Protein AF-A0A6C0J9C4-F1 (afdb_monomer)

Solvent-accessible surface area (backbone atoms only — not comparable to full-atom values): 15779 Å² total; per-residue (Å²): 118,71,66,63,54,54,52,50,52,53,52,52,54,52,51,52,50,53,51,51,54,54,50,52,60,59,70,66,57,63,78,73,76,72,77,73,77,75,74,63,63,42,79,77,46,67,42,63,50,55,39,45,45,65,36,72,30,40,37,30,39,36,46,45,68,44,54,68,48,45,26,45,80,78,37,70,39,48,72,47,98,74,58,37,46,44,36,39,40,33,32,47,53,48,53,66,74,68,74,45,54,72,65,60,33,51,53,37,28,76,75,68,77,39,46,47,75,36,55,38,42,48,37,40,58,91,18,58,98,44,88,91,53,40,62,74,57,86,81,45,64,38,27,36,38,67,76,68,63,68,68,78,82,65,73,79,78,73,77,78,75,86,72,81,88,71,86,81,69,88,77,74,78,76,83,78,73,82,68,84,69,76,85,77,59,57,85,93,37,73,64,22,38,64,74,50,52,46,55,56,48,51,55,52,48,53,53,51,53,50,56,51,49,52,51,51,53,52,46,54,73,77,44,86,81,71,81,58,61,70,61,47,51,51,50,54,52,49,53,51,50,52,49,50,53,50,53,50,52,52,50,51,34,52,51,52,48,53,51,24,74,77,68,75,50,86,131

pLDDT: mean 72.28, std 15.43, range [37.94, 91.75]

Organism: NCBI:txid1070528

Sequence (267 aa):
MTFLYKLLIVIIVVSLLVLGISYDIHKSRVPIESFQDFQTTTITNFTPKEGDGSTIVTIEGRGLEYIEEVLFKGSECVILDNATSSKIQIIPPALTELGFTIEQIRKKIDETGSGIPVDVKLQKKNGGKTPLTSVLLPNIVFTYIDKGANWKDNCPKVEEEIEPEIPKAPAEEPDIDVSEGEAKFKEGTDLYFLHVTLPDMEKKLETLINQMTDKLEEQKKNNPELENADKLKLIQSMDSLLKYKQDMNILRYNIHKNLSDDYGYDI

Foldseek 3Di:
DVVVVVVVVVVVVVVVVVVVVVVVVVVPCPPPPPPDPPFPWAWPDWPDLEEFQLDKIKTFTAQQVFWDFKAWCRHTWDWDPPDDRGMTIIGDHHCVSNVHDQVQQVVCCVVPVFGAKTWMWTFGHVQDPDPVRTPTDDDRIHGYHDLCVVPVDDDPPPPPDDDDDDDDDDDPDPPPPPPPPDPDDDPPDLVCCLPPVLVVVVVVLVVVLVVLVVVLVVCCVPDVDDDDDVNVVSVVVNVVSVVVVVVSSVVNSVSVVVVCVVPVGDD

Secondary structure (DSSP, 8-state):
-HHHHHHHHHHHHHHHHHHHHHHHHHHT-------------EEEEEE-SEE-TT--EEEEEESGGGEEEEEETTEEPEEPTT--SSEEEEEPPPGGGGT--HHHHHHHHHHHSS-EEEEEEEEETT--SSTTT------EEEEE--GGGGGSS-S----------PPPPP-PPP----------PPTTSHHHIIIIIHHHHHHHHHHHHHHHHHHHHHHHHH-TT--SHHHHHHHHHHHHHHHHHHHHHHHHHHHHHHHHHHHT---

InterPro domains:
  IPR002909 IPT domain [PF01833] (42-104)
  IPR013783 Immunoglobulin-like fold [G3DSA:2.60.40.10] (28-127)
  IPR014756 Immunoglobulin E-set [SSF81296] (39-97)

Nearest PDB structures (foldseek):
  3nbn-assembly1_A  TM=8.021E-01  e=1.174E-02  Homo sapiens
  3brg-assembly1_C  TM=7.788E-01  e=9.230E-03  Mus musculus
  6d2y-assembly1_A  TM=7.076E-01  e=9.802E-03  Segatella baroniae B14
  6e9b-assembly2_B  TM=7.145E-01  e=5.373E-03  Bacteroides ovatus ATCC 8483
  5e7g-assembly1_A  TM=6.968E-01  e=1.684E-02  Bacteroides ovatus ATCC 8483

Mean predicted aligned error: 19.76 Å

Radius of gyration: 33.3 Å; Cα contacts (8 Å, |Δi|>4): 278; chains: 1; bounding box: 100×53×112 Å

Structure (mmCIF, N/CA/C/O backbone):
data_AF-A0A6C0J9C4-F1
#
_entry.id   AF-A0A6C0J9C4-F1
#
loop_
_atom_site.group_PDB
_atom_site.id
_atom_site.type_symbol
_atom_site.label_atom_id
_atom_site.label_alt_id
_atom_site.label_comp_id
_atom_site.label_asym_id
_atom_site.label_entity_id
_atom_site.label_seq_id
_atom_site.pdbx_PDB_ins_code
_atom_site.Cartn_x
_atom_site.Cartn_y
_atom_site.Cartn_z
_atom_site.occupancy
_atom_site.B_iso_or_equiv
_atom_site.auth_seq_id
_atom_site.auth_comp_id
_atom_site.auth_asym_id
_atom_site.auth_atom_id
_atom_site.pdbx_PDB_model_num
ATOM 1 N N . MET A 1 1 ? -62.029 -29.450 61.656 1.00 61.03 1 MET A N 1
ATOM 2 C CA . MET A 1 1 ? -62.490 -28.795 60.406 1.00 61.03 1 MET A CA 1
ATOM 3 C C . MET A 1 1 ? -61.779 -27.467 60.128 1.00 61.03 1 MET A C 1
ATOM 5 O O . MET A 1 1 ? -61.408 -27.229 58.991 1.00 61.03 1 MET A O 1
ATOM 9 N N . THR A 1 2 ? -61.514 -26.621 61.129 1.00 74.88 2 THR A N 1
ATOM 10 C CA . THR A 1 2 ? -60.881 -25.295 60.938 1.00 74.88 2 THR A CA 1
ATOM 11 C C . THR A 1 2 ? -59.385 -25.331 60.588 1.00 74.88 2 THR A C 1
ATOM 13 O O . THR A 1 2 ? -58.908 -24.457 59.870 1.00 74.88 2 THR A O 1
ATOM 16 N N . PHE A 1 3 ? -58.640 -26.339 61.054 1.00 77.88 3 PHE A N 1
ATOM 17 C CA . PHE A 1 3 ? -57.199 -26.474 60.786 1.00 77.88 3 PHE A CA 1
ATOM 18 C C . PHE A 1 3 ? -56.891 -26.852 59.326 1.00 77.88 3 PHE A C 1
ATOM 20 O O . PHE A 1 3 ? -56.038 -26.238 58.693 1.00 77.88 3 PHE A O 1
ATOM 27 N N . LEU A 1 4 ? -57.653 -27.798 58.765 1.00 78.50 4 LEU A N 1
ATOM 28 C CA . LEU A 1 4 ? -57.533 -28.234 57.366 1.00 78.50 4 LEU A CA 1
ATOM 29 C C . LEU A 1 4 ? -57.806 -27.093 56.376 1.00 78.50 4 LEU A C 1
ATOM 31 O O . LEU A 1 4 ? -57.085 -26.947 55.396 1.00 78.50 4 LEU A O 1
ATOM 35 N N . TYR A 1 5 ? -58.796 -26.244 56.665 1.00 84.00 5 TYR A N 1
ATOM 36 C CA . TYR A 1 5 ? -59.124 -25.092 55.823 1.00 84.00 5 TYR A CA 1
ATOM 37 C C . TYR A 1 5 ? -58.005 -24.037 55.811 1.00 84.00 5 TYR A C 1
ATOM 39 O O . TYR A 1 5 ? -57.648 -23.517 54.757 1.00 84.00 5 TYR A O 1
ATOM 47 N N . LYS A 1 6 ? -57.387 -23.768 56.970 1.00 82.25 6 LYS A N 1
ATOM 48 C CA . LYS A 1 6 ? -56.240 -22.851 57.065 1.00 82.25 6 LYS A CA 1
ATOM 49 C C . LYS A 1 6 ? -55.014 -23.384 56.321 1.00 82.25 6 LYS A C 1
ATOM 51 O O . LYS A 1 6 ? -54.355 -22.616 55.630 1.00 82.25 6 LYS A O 1
ATOM 56 N N . LEU A 1 7 ? -54.741 -24.687 56.418 1.00 84.94 7 LEU A N 1
ATOM 57 C CA . LEU A 1 7 ? -53.636 -25.325 55.697 1.00 84.94 7 LEU A CA 1
ATOM 58 C C . LEU A 1 7 ? -53.838 -25.247 54.173 1.00 84.94 7 LEU A C 1
ATOM 60 O O . LEU A 1 7 ? -52.905 -24.929 53.441 1.00 84.94 7 LEU A O 1
ATOM 64 N N . LEU A 1 8 ? -55.071 -25.459 53.706 1.00 85.56 8 LEU A N 1
ATOM 65 C CA . LEU A 1 8 ? -55.418 -25.399 52.287 1.00 85.56 8 LEU A CA 1
ATOM 66 C C . LEU A 1 8 ? -55.268 -23.981 51.709 1.00 85.56 8 LEU A C 1
ATOM 68 O O . LEU A 1 8 ? -54.733 -23.825 50.615 1.00 85.56 8 LEU A O 1
ATOM 72 N N . ILE A 1 9 ? -55.644 -22.944 52.466 1.00 85.88 9 ILE A N 1
ATOM 73 C CA . ILE A 1 9 ? -55.424 -21.543 52.068 1.00 85.88 9 ILE A CA 1
ATOM 74 C C . ILE A 1 9 ? -53.930 -21.236 51.933 1.00 85.88 9 ILE A C 1
ATOM 76 O O . ILE A 1 9 ? -53.521 -20.632 50.945 1.00 85.88 9 ILE A O 1
ATOM 80 N N . VAL A 1 10 ? -53.104 -21.673 52.889 1.00 88.19 10 VAL A N 1
ATOM 81 C CA . VAL A 1 10 ? -51.652 -21.431 52.839 1.00 88.19 10 VAL A CA 1
ATOM 82 C C . VAL A 1 10 ? -51.029 -22.096 51.610 1.00 88.19 10 VAL A C 1
ATOM 84 O O . VAL A 1 10 ? -50.240 -21.463 50.916 1.00 88.19 10 VAL A O 1
ATOM 87 N N . ILE A 1 11 ? -51.429 -23.329 51.286 1.00 86.94 11 ILE A N 1
ATOM 88 C CA . ILE A 1 11 ? -50.929 -24.045 50.103 1.00 86.94 11 ILE A CA 1
ATOM 89 C C . ILE A 1 11 ? -51.311 -23.314 48.808 1.00 86.94 11 ILE A C 1
ATOM 91 O O . ILE A 1 11 ? -50.465 -23.159 47.928 1.00 86.94 11 ILE A O 1
ATOM 95 N N . ILE A 1 12 ? -52.547 -22.816 48.699 1.00 87.94 12 ILE A N 1
ATOM 96 C CA . ILE A 1 12 ? -53.005 -22.067 47.517 1.00 87.94 12 ILE A CA 1
ATOM 97 C C . ILE A 1 12 ? -52.217 -20.764 47.356 1.00 87.94 12 ILE A C 1
ATOM 99 O O . ILE A 1 12 ? -51.755 -20.461 46.257 1.00 87.94 12 ILE A O 1
ATOM 103 N N . VAL A 1 13 ? -52.021 -20.013 48.443 1.00 88.00 13 VAL A N 1
ATOM 104 C CA . VAL A 1 13 ? -51.275 -18.747 48.407 1.00 88.00 13 VAL A CA 1
ATOM 105 C C . VAL A 1 13 ? -49.822 -18.984 48.003 1.00 88.00 13 VAL A C 1
ATOM 107 O O . VAL A 1 13 ? -49.315 -18.281 47.134 1.00 88.00 13 VAL A O 1
ATOM 110 N N . VAL A 1 14 ? -49.166 -20.004 48.564 1.00 88.25 14 VAL A N 1
ATOM 111 C CA . VAL A 1 14 ? -47.786 -20.362 48.201 1.00 88.25 14 VAL A CA 1
ATOM 112 C C . VAL A 1 14 ? -47.698 -20.807 46.741 1.00 88.25 14 VAL A C 1
ATOM 114 O O . VAL A 1 14 ? -46.790 -20.387 46.030 1.00 88.25 14 VAL A O 1
ATOM 117 N N . SER A 1 15 ? -48.655 -21.604 46.261 1.00 85.25 15 SER A N 1
ATOM 118 C CA . SER A 1 15 ? -48.667 -22.083 44.876 1.00 85.25 15 SER A CA 1
ATOM 119 C C . SER A 1 15 ? -48.852 -20.940 43.871 1.00 85.25 15 SER A C 1
ATOM 121 O O . SER A 1 15 ? -48.137 -20.885 42.872 1.00 85.25 15 SER A O 1
ATOM 123 N N . LEU A 1 16 ? -49.722 -19.969 44.174 1.00 85.25 16 LEU A N 1
ATOM 124 C CA . LEU A 1 16 ? -49.883 -18.755 43.366 1.00 85.25 16 LEU A CA 1
ATOM 125 C C . LEU A 1 16 ? -48.622 -17.883 43.363 1.00 85.25 16 LEU A C 1
ATOM 127 O O . LEU A 1 16 ? -48.276 -17.318 42.328 1.00 85.25 16 LEU A O 1
ATOM 131 N N . LEU A 1 17 ? -47.909 -17.806 44.488 1.00 84.25 17 LEU A N 1
ATOM 132 C CA . LEU A 1 17 ? -46.659 -17.051 44.603 1.00 84.25 17 LEU A CA 1
ATOM 133 C C . LEU A 1 17 ? -45.545 -17.692 43.759 1.00 84.25 17 LEU A C 1
ATOM 135 O O . LEU A 1 17 ? -44.862 -17.001 43.005 1.00 84.25 17 LEU A O 1
ATOM 139 N N . VAL A 1 18 ? -45.420 -19.023 43.805 1.00 83.31 18 VAL A N 1
ATOM 140 C CA . VAL A 1 18 ? -44.469 -19.784 42.975 1.00 83.31 18 VAL A CA 1
ATOM 141 C C . VAL A 1 18 ? -44.804 -19.658 41.487 1.00 83.31 18 VAL A C 1
ATOM 143 O O . VAL A 1 18 ? -43.902 -19.450 40.673 1.00 83.31 18 VAL A O 1
ATOM 146 N N . LEU A 1 19 ? -46.086 -19.734 41.119 1.00 79.31 19 LEU A N 1
ATOM 147 C CA . LEU A 1 19 ? -46.531 -19.547 39.735 1.00 79.31 19 LEU A CA 1
ATOM 148 C C . LEU A 1 19 ? -46.273 -18.117 39.241 1.00 79.31 19 LEU A C 1
ATOM 150 O O . LEU A 1 19 ? -45.823 -17.945 38.111 1.00 79.31 19 LEU A O 1
ATOM 154 N N . GLY A 1 20 ? -46.485 -17.107 40.090 1.00 74.25 20 GLY A N 1
ATOM 155 C CA . GLY A 1 20 ? -46.199 -15.706 39.778 1.00 74.25 20 GLY A CA 1
ATOM 156 C C . GLY A 1 20 ? -44.714 -15.448 39.509 1.00 74.25 20 GLY A C 1
ATOM 157 O O . GLY A 1 20 ? -44.375 -14.869 38.480 1.00 74.25 20 GLY A O 1
ATOM 158 N N . ILE A 1 21 ? -43.825 -15.956 40.371 1.00 73.88 21 ILE A N 1
ATOM 159 C CA . ILE A 1 21 ? -42.366 -15.857 40.177 1.00 73.88 21 ILE A CA 1
ATOM 160 C C . ILE A 1 21 ? -41.935 -16.607 38.906 1.00 73.88 21 ILE A C 1
ATOM 162 O O . ILE A 1 21 ? -41.119 -16.112 38.131 1.00 73.88 21 ILE A O 1
ATOM 166 N N . SER A 1 22 ? -42.512 -17.786 38.652 1.00 69.50 22 SER A N 1
ATOM 167 C CA . SER A 1 22 ? -42.192 -18.590 37.463 1.00 69.50 22 SER A CA 1
ATOM 168 C C . SER A 1 22 ? -42.616 -17.901 36.162 1.00 69.50 22 SER A C 1
ATOM 170 O O . SER A 1 22 ? -41.894 -17.965 35.165 1.00 69.50 22 SER A O 1
ATOM 172 N N . TYR A 1 23 ? -43.762 -17.214 36.169 1.00 73.81 23 TYR A N 1
ATOM 173 C CA . TYR A 1 23 ? -44.253 -16.445 35.026 1.00 73.81 23 TYR A CA 1
ATOM 174 C C . TYR A 1 23 ? -43.354 -15.238 34.717 1.00 73.81 23 TYR A C 1
ATOM 176 O O . TYR A 1 23 ? -43.052 -14.981 33.551 1.00 73.81 23 TYR A O 1
ATOM 184 N N . ASP A 1 24 ? -42.868 -14.540 35.746 1.00 63.50 24 ASP A N 1
ATOM 185 C CA . ASP A 1 24 ? -42.008 -13.361 35.586 1.00 63.50 24 ASP A CA 1
ATOM 186 C C . ASP A 1 24 ? -40.608 -13.721 35.047 1.00 63.50 24 ASP A C 1
ATOM 188 O O . ASP A 1 24 ? -40.077 -13.060 34.147 1.00 63.50 24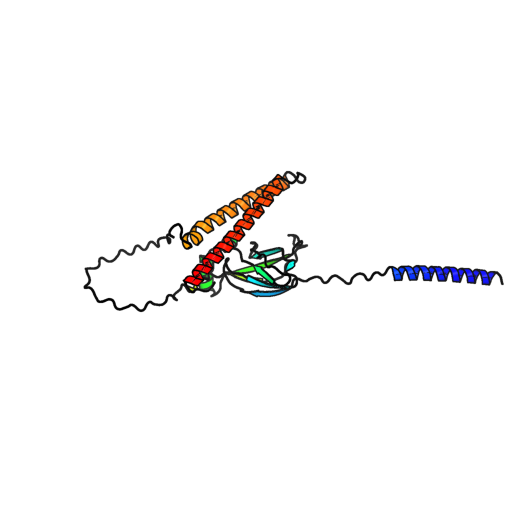 ASP A O 1
ATOM 192 N N . ILE A 1 25 ? -40.052 -14.858 35.493 1.00 60.28 25 ILE A N 1
ATOM 193 C CA . ILE A 1 25 ? -38.801 -15.423 34.953 1.00 60.28 25 ILE A CA 1
ATOM 194 C C . ILE A 1 25 ? -38.956 -15.791 33.469 1.00 60.28 25 ILE A C 1
ATOM 196 O O . ILE A 1 25 ? -38.026 -15.598 32.686 1.00 60.28 25 ILE A O 1
ATOM 200 N N . HIS A 1 26 ? -40.118 -16.308 33.056 1.00 59.78 26 HIS A N 1
ATOM 201 C CA . HIS A 1 26 ? -40.357 -16.678 31.659 1.00 59.78 26 HIS A CA 1
ATOM 202 C C . HIS A 1 26 ? -40.589 -15.466 30.750 1.00 59.78 26 HIS A C 1
ATOM 204 O O . HIS A 1 26 ? -40.109 -15.469 29.617 1.00 59.78 26 HIS A O 1
ATOM 210 N N . LYS A 1 27 ? -41.276 -14.426 31.240 1.00 60.28 27 LYS A N 1
ATOM 211 C CA . LYS A 1 27 ? -41.513 -13.179 30.495 1.00 60.28 27 LYS A CA 1
ATOM 212 C C . LYS A 1 27 ? -40.238 -12.343 30.326 1.00 60.28 27 LYS A C 1
ATOM 214 O O . LYS A 1 27 ? -40.107 -11.636 29.333 1.00 60.28 27 LYS A O 1
ATOM 219 N N . SER A 1 28 ? -39.287 -12.472 31.252 1.00 49.12 28 SER A N 1
ATOM 220 C CA . SER A 1 28 ? -37.995 -11.771 31.213 1.00 49.12 28 SER A CA 1
ATOM 221 C C . SER A 1 28 ? -36.925 -12.467 30.367 1.00 49.12 28 SER A C 1
ATOM 223 O O . SER A 1 28 ? -35.824 -11.939 30.212 1.00 49.12 28 SER A O 1
ATOM 225 N N . ARG A 1 29 ? -37.224 -13.628 29.766 1.00 49.09 29 ARG A N 1
ATOM 226 C CA . ARG A 1 29 ? -36.383 -14.192 28.703 1.00 49.09 29 ARG A CA 1
ATOM 227 C C . ARG A 1 29 ? -36.682 -13.465 27.400 1.00 49.09 29 ARG A C 1
ATOM 229 O O . ARG A 1 29 ? -37.314 -14.007 26.498 1.00 49.09 29 ARG A O 1
ATOM 236 N N . VAL A 1 30 ? -36.193 -12.232 27.300 1.00 52.38 30 VAL A N 1
ATOM 237 C CA . VAL A 1 30 ? -35.827 -11.695 25.990 1.00 52.38 30 VAL A CA 1
ATOM 238 C C . VAL A 1 30 ? -34.893 -12.745 25.378 1.00 52.38 30 VAL A C 1
ATOM 240 O O . VAL A 1 30 ? -34.003 -13.217 26.098 1.00 52.38 30 VAL A O 1
ATOM 243 N N . PRO A 1 31 ? -35.100 -13.202 24.131 1.00 48.06 31 PRO A N 1
ATOM 244 C CA . PRO A 1 31 ? -34.066 -13.974 23.466 1.00 48.06 31 PRO A CA 1
ATOM 245 C C . PRO A 1 31 ? -32.797 -13.131 23.562 1.00 48.06 31 PRO A C 1
ATOM 247 O O . PRO A 1 31 ? -32.750 -12.024 23.033 1.00 48.06 31 PRO A O 1
ATOM 250 N N . ILE A 1 32 ? -31.809 -13.608 24.324 1.00 44.31 32 ILE A N 1
ATOM 251 C CA . ILE A 1 32 ? -30.450 -13.097 24.211 1.00 44.31 32 ILE A CA 1
ATOM 252 C C . ILE A 1 32 ? -30.157 -13.306 22.738 1.00 44.31 32 ILE A C 1
ATOM 254 O O . ILE A 1 32 ? -30.157 -14.458 22.292 1.00 44.31 32 ILE A O 1
ATOM 258 N N . GLU A 1 33 ? -30.075 -12.213 21.980 1.00 42.31 33 GLU A N 1
ATOM 259 C CA . GLU A 1 33 ? -29.735 -12.276 20.572 1.00 42.31 33 GLU A CA 1
ATOM 26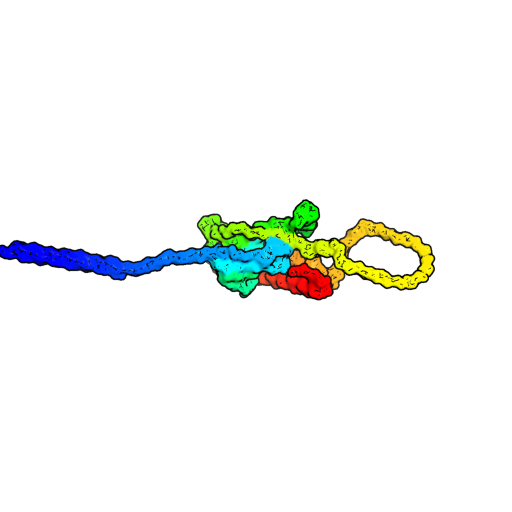0 C C . GLU A 1 33 ? -28.505 -13.169 20.471 1.00 42.31 33 GLU A C 1
ATOM 262 O O . GLU A 1 33 ? -27.462 -12.910 21.078 1.00 42.31 33 GLU A O 1
ATOM 267 N N . SER A 1 34 ? -28.720 -14.316 19.829 1.00 40.16 34 SER A N 1
ATOM 268 C CA . SER A 1 34 ? -27.696 -15.301 19.545 1.00 40.16 34 SER A CA 1
ATOM 269 C C . SER A 1 34 ? -26.498 -14.551 18.997 1.00 40.16 34 SER A C 1
ATOM 271 O O . SER A 1 34 ? -26.675 -13.772 18.064 1.00 40.16 34 SER A O 1
ATOM 273 N N . PHE A 1 35 ? -25.337 -14.779 19.620 1.00 42.84 35 PHE A N 1
ATOM 274 C CA . PHE A 1 35 ? -24.023 -14.266 19.249 1.00 42.84 35 PHE A CA 1
ATOM 275 C C . PHE A 1 35 ? -24.008 -13.712 17.830 1.00 42.84 35 PHE A C 1
ATOM 277 O O . PHE A 1 35 ? -24.055 -14.468 16.861 1.00 42.84 35 PHE A O 1
ATOM 284 N N . GLN A 1 36 ? -23.989 -12.380 17.777 1.00 41.34 36 GLN A N 1
ATOM 285 C CA . GLN A 1 36 ? -23.565 -11.564 16.655 1.00 41.34 36 GLN A CA 1
ATOM 286 C C . GLN A 1 36 ? -22.590 -12.378 15.804 1.00 41.34 36 GLN A C 1
ATOM 288 O O . GLN A 1 36 ? -21.531 -12.766 16.307 1.00 41.34 36 GLN A O 1
ATOM 293 N N . ASP A 1 37 ? -22.978 -12.681 14.562 1.00 41.06 37 ASP A N 1
ATOM 294 C CA . ASP A 1 37 ? -22.058 -13.170 13.543 1.00 41.06 37 ASP A CA 1
ATOM 295 C C . ASP A 1 37 ? -20.793 -12.327 13.676 1.00 41.06 37 ASP A C 1
ATOM 297 O O . ASP A 1 37 ? -20.802 -11.124 13.389 1.00 41.06 37 ASP A O 1
ATOM 301 N N . PHE A 1 38 ? -19.706 -12.922 14.170 1.00 47.09 38 PHE A N 1
ATOM 302 C CA . PHE A 1 38 ? -18.406 -12.308 14.006 1.00 47.09 38 PHE A CA 1
ATOM 303 C C . PHE A 1 38 ? -18.231 -12.256 12.496 1.00 47.09 38 PHE A C 1
ATOM 305 O O . PHE A 1 38 ? -17.971 -13.281 11.868 1.00 47.09 38 PHE A O 1
ATOM 312 N N . GLN A 1 39 ? -18.459 -11.079 11.911 1.00 53.78 39 GLN A N 1
ATOM 313 C CA . GLN A 1 39 ? -18.174 -10.773 10.517 1.00 53.78 39 GLN A CA 1
ATOM 314 C C . GLN A 1 39 ? -16.664 -10.982 10.344 1.00 53.78 39 GLN A C 1
ATOM 316 O O . GLN A 1 39 ? -15.826 -10.101 10.579 1.00 53.78 39 GLN A O 1
ATOM 321 N N . THR A 1 40 ? -16.300 -12.234 10.079 1.00 61.41 40 THR A N 1
ATOM 322 C CA . THR A 1 40 ? -14.927 -12.676 9.905 1.00 61.41 40 THR A CA 1
ATOM 323 C C . THR A 1 40 ? -14.515 -12.181 8.540 1.00 61.41 40 THR A C 1
ATOM 325 O O . THR A 1 40 ? -15.077 -12.559 7.511 1.00 61.41 40 THR A O 1
ATOM 328 N N . THR A 1 41 ? -13.555 -11.262 8.544 1.00 71.50 41 THR A N 1
ATOM 329 C CA . THR A 1 41 ? -13.031 -10.731 7.297 1.00 71.50 41 THR A CA 1
ATOM 330 C C . THR A 1 41 ? -12.283 -11.863 6.622 1.00 71.50 41 THR A C 1
ATOM 332 O O . THR A 1 41 ? -11.302 -12.369 7.162 1.00 71.50 41 THR A O 1
ATOM 335 N N . THR A 1 42 ? -12.799 -12.302 5.484 1.00 77.56 42 THR A N 1
ATOM 336 C CA . THR A 1 42 ? -12.268 -13.441 4.741 1.00 77.56 42 THR A CA 1
ATOM 337 C C . THR A 1 42 ? -11.862 -12.944 3.375 1.00 77.56 42 THR A C 1
ATOM 339 O O . THR A 1 42 ? -12.673 -12.325 2.694 1.00 77.56 42 THR A O 1
ATOM 342 N N . ILE A 1 43 ? -10.628 -13.222 2.973 1.00 83.75 43 ILE A N 1
ATOM 343 C CA . ILE A 1 43 ? -10.123 -12.852 1.654 1.00 83.75 43 ILE A CA 1
ATOM 344 C C . ILE A 1 43 ? -10.242 -14.076 0.759 1.00 83.75 43 ILE A C 1
ATOM 346 O O . ILE A 1 43 ? -9.727 -15.144 1.082 1.00 83.75 43 ILE A O 1
ATOM 350 N N . THR A 1 44 ? -10.967 -13.927 -0.343 1.00 83.81 44 THR A N 1
ATOM 351 C CA . THR A 1 44 ? -11.166 -14.979 -1.342 1.00 83.81 44 THR A CA 1
ATOM 352 C C . THR A 1 44 ? -10.203 -14.831 -2.506 1.00 83.81 44 THR A C 1
ATOM 354 O O . THR A 1 44 ? -9.796 -15.838 -3.078 1.00 83.81 44 THR A O 1
ATOM 357 N N . ASN A 1 45 ? -9.834 -13.596 -2.858 1.00 85.38 45 ASN A N 1
ATOM 358 C CA . ASN A 1 45 ? -8.956 -13.335 -3.989 1.00 85.38 45 ASN A CA 1
ATOM 359 C C . ASN A 1 45 ? -8.064 -12.108 -3.762 1.00 85.38 45 ASN A C 1
ATOM 361 O O . ASN A 1 45 ? -8.446 -11.162 -3.076 1.00 85.38 45 ASN A O 1
ATOM 365 N N . PHE A 1 46 ? -6.879 -12.138 -4.364 1.00 87.69 46 PHE A N 1
ATOM 366 C CA . PHE A 1 46 ? -5.898 -11.057 -4.360 1.00 87.69 46 PHE A CA 1
ATOM 367 C C . PHE A 1 46 ? -5.189 -11.065 -5.715 1.00 87.69 46 PHE A C 1
ATOM 369 O O . PHE A 1 46 ? -4.492 -12.030 -6.048 1.00 87.69 46 PHE A O 1
ATOM 376 N N . THR A 1 47 ? -5.446 -10.056 -6.549 1.00 87.62 47 THR A N 1
ATOM 377 C CA . THR A 1 47 ? -4.989 -10.037 -7.946 1.00 87.62 47 THR A CA 1
ATOM 378 C C . THR A 1 47 ? -4.730 -8.608 -8.436 1.00 87.62 47 THR A C 1
ATOM 380 O O . THR A 1 47 ? -5.580 -7.748 -8.212 1.00 87.62 47 THR A O 1
ATOM 383 N N . PRO A 1 48 ? -3.627 -8.351 -9.160 1.00 90.38 48 PRO A N 1
ATOM 384 C CA . PRO A 1 48 ? -2.510 -9.266 -9.418 1.00 90.38 48 PRO A CA 1
ATOM 385 C C . PRO A 1 48 ? -1.674 -9.538 -8.154 1.00 90.38 48 PRO A C 1
ATOM 387 O O . PRO A 1 48 ? -1.711 -8.781 -7.187 1.00 90.38 48 PRO A O 1
ATOM 390 N N . LYS A 1 49 ? -0.945 -10.663 -8.144 1.00 88.56 49 LYS A N 1
ATOM 391 C CA . LYS A 1 49 ? -0.027 -11.033 -7.045 1.00 88.56 49 LYS A CA 1
ATOM 392 C C . LYS A 1 49 ? 1.357 -10.402 -7.192 1.00 88.56 49 LYS A C 1
ATOM 394 O O . LYS A 1 49 ? 2.181 -10.525 -6.289 1.00 88.56 49 LYS A O 1
ATOM 399 N N . GLU A 1 50 ? 1.605 -9.758 -8.321 1.00 87.00 50 GLU A N 1
ATOM 400 C CA . GLU A 1 50 ? 2.870 -9.132 -8.664 1.00 87.00 50 GLU A CA 1
ATOM 401 C C . GLU A 1 50 ? 2.641 -7.793 -9.358 1.00 87.00 50 GLU A C 1
ATOM 403 O O . GLU A 1 50 ? 1.591 -7.570 -9.964 1.00 87.00 50 GLU A O 1
ATOM 408 N N . GLY A 1 51 ? 3.614 -6.897 -9.231 1.00 86.75 51 GLY A N 1
ATOM 409 C CA . GLY A 1 51 ? 3.581 -5.579 -9.850 1.00 86.75 51 GLY A CA 1
ATOM 410 C C . GLY A 1 51 ? 4.553 -4.602 -9.195 1.00 86.75 51 GLY A C 1
ATOM 411 O O . GLY A 1 51 ? 5.386 -4.977 -8.378 1.00 86.75 51 GLY A O 1
ATOM 412 N N . ASP A 1 52 ? 4.442 -3.335 -9.556 1.00 87.00 52 ASP A N 1
ATOM 413 C CA . ASP A 1 52 ? 5.164 -2.205 -8.973 1.00 87.00 52 ASP A CA 1
ATOM 414 C C . ASP A 1 52 ? 4.202 -1.272 -8.205 1.00 87.00 52 ASP A C 1
ATOM 416 O O . ASP A 1 52 ? 2.994 -1.521 -8.139 1.00 87.00 52 ASP A O 1
ATOM 420 N N . GLY A 1 53 ? 4.719 -0.165 -7.658 1.00 85.44 53 GLY A N 1
ATOM 421 C CA . GLY A 1 53 ? 3.935 0.826 -6.899 1.00 85.44 53 GLY A CA 1
ATOM 422 C C . GLY A 1 53 ? 2.865 1.586 -7.701 1.00 85.44 53 GLY A C 1
ATOM 423 O O . GLY A 1 53 ? 2.196 2.452 -7.152 1.00 85.44 53 GLY A O 1
ATOM 424 N N . SER A 1 54 ? 2.695 1.291 -8.994 1.00 85.56 54 SER A N 1
ATOM 425 C CA . SER A 1 54 ? 1.613 1.824 -9.831 1.00 85.56 54 SER A CA 1
ATOM 426 C C . SER A 1 54 ? 0.491 0.806 -10.094 1.00 85.56 54 SER A C 1
ATOM 428 O O . SER A 1 54 ? -0.515 1.126 -10.721 1.00 85.56 54 SER A O 1
ATOM 430 N N . THR A 1 55 ? 0.625 -0.428 -9.600 1.00 85.50 55 THR A N 1
ATOM 431 C CA . THR A 1 55 ? -0.316 -1.518 -9.892 1.00 85.50 55 THR A CA 1
ATOM 432 C C . THR A 1 55 ? -1.594 -1.392 -9.074 1.00 85.50 55 THR A C 1
ATOM 434 O O . THR A 1 55 ? -1.538 -1.339 -7.850 1.00 85.50 55 THR A O 1
ATOM 437 N N . ILE A 1 56 ? -2.762 -1.444 -9.718 1.00 88.88 56 ILE A N 1
ATOM 438 C CA . ILE A 1 56 ? -4.032 -1.555 -8.991 1.00 88.88 56 ILE A CA 1
ATOM 439 C C . ILE A 1 56 ? -4.248 -3.015 -8.600 1.00 88.88 56 ILE A C 1
ATOM 441 O O . ILE A 1 56 ? -4.528 -3.869 -9.442 1.00 88.88 56 ILE A O 1
ATOM 445 N N . VAL A 1 57 ? -4.168 -3.292 -7.304 1.00 90.81 57 VAL A N 1
ATOM 446 C CA . VAL A 1 57 ? -4.444 -4.612 -6.745 1.00 90.81 57 VAL A CA 1
ATOM 447 C C . VAL A 1 57 ? -5.879 -4.666 -6.249 1.00 90.81 57 VAL A C 1
ATOM 449 O O . VAL A 1 57 ? -6.327 -3.838 -5.460 1.00 90.81 57 VAL A O 1
ATOM 452 N N . THR A 1 58 ? -6.621 -5.661 -6.718 1.00 91.00 58 THR A N 1
ATOM 453 C CA . THR A 1 58 ? -7.979 -5.954 -6.272 1.00 91.00 58 THR A CA 1
ATOM 454 C C . THR A 1 58 ? -7.948 -7.062 -5.226 1.00 91.00 58 THR A C 1
ATOM 456 O O . THR A 1 58 ? -7.436 -8.156 -5.473 1.00 91.00 58 THR A O 1
ATOM 459 N N . ILE A 1 59 ? -8.537 -6.779 -4.066 1.00 89.25 59 ILE A N 1
ATOM 460 C CA . ILE A 1 59 ? -8.770 -7.751 -3.001 1.00 89.25 59 ILE A CA 1
ATOM 461 C C . ILE A 1 59 ? -10.268 -8.012 -2.931 1.00 89.25 59 ILE A C 1
ATOM 463 O O . ILE A 1 59 ? -11.061 -7.087 -2.750 1.00 89.25 59 ILE A O 1
ATOM 467 N N . GLU A 1 60 ? -10.655 -9.274 -3.065 1.00 88.81 60 GLU A N 1
ATOM 468 C CA . GLU A 1 60 ? -12.047 -9.709 -2.973 1.00 88.81 60 GLU A CA 1
ATOM 469 C C . GLU A 1 60 ? -12.227 -10.595 -1.750 1.00 88.81 60 GLU A C 1
ATOM 471 O O . GLU A 1 60 ? -11.325 -11.343 -1.359 1.00 88.81 60 GLU A O 1
ATOM 476 N N . GLY A 1 61 ? -13.399 -10.514 -1.135 1.00 85.19 61 GLY A N 1
ATOM 477 C CA . GLY A 1 61 ? -13.650 -11.188 0.121 1.00 85.19 61 GLY A CA 1
ATOM 478 C C . GLY A 1 61 ? -15.014 -10.887 0.718 1.00 85.19 61 GLY A C 1
ATOM 479 O O . GLY A 1 61 ? -15.986 -10.612 0.019 1.00 85.19 61 GLY A O 1
ATOM 480 N N . ARG A 1 62 ? -15.084 -10.974 2.042 1.00 82.50 62 ARG A N 1
ATOM 481 C CA . ARG A 1 62 ? -16.229 -10.584 2.872 1.00 82.50 62 ARG A CA 1
ATOM 482 C C . ARG A 1 62 ? -15.718 -9.822 4.083 1.00 82.50 62 ARG A C 1
ATOM 484 O O . ARG A 1 62 ? -14.634 -10.142 4.571 1.00 82.50 62 ARG A O 1
ATOM 491 N N . GLY A 1 63 ? -16.492 -8.867 4.590 1.00 74.81 63 GLY A N 1
ATOM 492 C CA . GLY A 1 63 ? -16.113 -8.088 5.767 1.00 74.81 63 GLY A CA 1
ATOM 493 C C . GLY A 1 63 ? -14.952 -7.123 5.498 1.00 74.81 63 GLY A C 1
ATOM 494 O O . GLY A 1 63 ? -14.163 -6.870 6.413 1.00 74.81 63 GLY A O 1
ATOM 495 N N . LEU A 1 64 ? -14.777 -6.665 4.252 1.00 80.56 64 LEU A N 1
ATOM 496 C CA . LEU A 1 64 ? -13.697 -5.750 3.865 1.00 80.56 64 LEU A CA 1
ATOM 497 C C . LEU A 1 64 ? -13.991 -4.284 4.231 1.00 80.56 64 LEU A C 1
ATOM 499 O O . LEU A 1 64 ? -13.067 -3.492 4.354 1.00 80.56 64 LEU A O 1
ATOM 503 N N . GLU A 1 65 ? -15.249 -3.931 4.499 1.00 76.06 65 GLU A N 1
ATOM 504 C CA . GLU A 1 65 ? -15.679 -2.616 5.000 1.00 76.06 65 GLU A CA 1
ATOM 505 C C . GLU A 1 65 ? -15.107 -2.280 6.386 1.00 76.06 65 GLU A C 1
ATOM 507 O O . GLU A 1 65 ? -15.120 -1.130 6.827 1.00 76.06 65 GLU A O 1
ATOM 512 N N . TYR A 1 66 ? -14.611 -3.302 7.083 1.00 76.12 66 TYR A N 1
ATOM 513 C CA . TYR A 1 66 ? -13.954 -3.179 8.374 1.00 76.12 66 TYR A CA 1
ATOM 514 C C . TYR A 1 66 ? -12.441 -3.016 8.250 1.00 76.12 66 TYR A C 1
ATOM 516 O O . TYR A 1 66 ? -11.784 -3.029 9.281 1.00 76.12 66 TYR A O 1
ATOM 524 N N . ILE A 1 67 ? -11.867 -2.920 7.049 1.00 78.25 67 ILE A N 1
ATOM 525 C CA . ILE A 1 67 ? -10.430 -2.689 6.855 1.00 78.25 67 ILE A CA 1
ATOM 526 C C . ILE A 1 67 ? -10.167 -1.183 6.876 1.00 78.25 67 ILE A C 1
ATOM 528 O O . ILE A 1 67 ? -10.876 -0.419 6.228 1.00 78.25 67 ILE A O 1
ATOM 532 N N . GLU A 1 68 ? -9.166 -0.770 7.650 1.00 79.44 68 GLU A N 1
ATOM 533 C CA . GLU A 1 68 ? -8.741 0.631 7.760 1.00 79.44 68 GLU A CA 1
ATOM 534 C C . GLU A 1 68 ? -7.392 0.848 7.074 1.00 79.44 68 GLU A C 1
ATOM 536 O O . GLU A 1 68 ? -7.282 1.715 6.218 1.00 79.44 68 GLU A O 1
ATOM 541 N N . GLU A 1 69 ? -6.402 0.007 7.385 1.00 82.88 69 GLU A N 1
ATOM 542 C CA . GLU A 1 69 ? -5.048 0.114 6.836 1.00 82.88 69 GLU A CA 1
ATOM 543 C C . GLU A 1 69 ? -4.648 -1.211 6.160 1.00 82.88 69 GLU A C 1
ATOM 545 O O . GLU A 1 69 ? -4.921 -2.306 6.671 1.00 82.88 69 GLU A O 1
ATOM 550 N N . VAL A 1 70 ? -3.954 -1.127 5.023 1.00 86.19 70 VAL A N 1
ATOM 551 C CA . VAL A 1 70 ? -3.274 -2.267 4.390 1.00 86.19 70 VAL A CA 1
ATOM 552 C C . VAL A 1 70 ? -1.792 -1.928 4.257 1.00 86.19 70 VAL A C 1
ATOM 554 O O . VAL A 1 70 ? -1.424 -0.897 3.697 1.00 86.19 70 VAL A O 1
ATOM 557 N N . LEU A 1 71 ? -0.942 -2.795 4.804 1.00 86.44 71 LEU A N 1
ATOM 558 C CA . LEU A 1 71 ? 0.481 -2.556 5.015 1.00 86.44 71 LEU A CA 1
ATOM 559 C C . LEU A 1 71 ? 1.329 -3.548 4.220 1.00 86.44 71 LEU A C 1
ATOM 561 O O . LEU A 1 71 ? 1.148 -4.757 4.345 1.00 86.44 71 LEU A O 1
ATOM 565 N N . PHE A 1 72 ? 2.324 -3.044 3.499 1.00 88.56 72 PHE A N 1
ATOM 566 C CA . PHE A 1 72 ? 3.344 -3.813 2.789 1.00 88.56 72 PHE A CA 1
ATOM 567 C C . PHE A 1 72 ? 4.668 -3.621 3.520 1.00 88.56 72 PHE A C 1
ATOM 569 O O . PHE A 1 72 ? 5.151 -2.499 3.615 1.00 88.56 72 PHE A O 1
ATOM 576 N N . LYS A 1 73 ? 5.251 -4.679 4.103 1.00 85.75 73 LYS A N 1
ATOM 577 C CA . LYS A 1 73 ? 6.475 -4.569 4.940 1.00 85.75 73 LYS A CA 1
ATOM 578 C C . LYS A 1 73 ? 6.385 -3.503 6.060 1.00 85.75 73 LYS A C 1
ATOM 580 O O . LYS A 1 73 ? 7.405 -3.042 6.557 1.00 85.75 73 LYS A O 1
ATOM 585 N N . GLY A 1 74 ? 5.174 -3.129 6.480 1.00 80.62 74 GLY A N 1
ATOM 586 C CA . GLY A 1 74 ? 4.936 -2.062 7.461 1.00 80.62 74 GLY A CA 1
ATOM 587 C C . GLY A 1 74 ? 4.686 -0.666 6.874 1.00 80.62 74 GLY A C 1
ATOM 588 O O . GLY A 1 74 ? 4.296 0.208 7.638 1.00 80.62 74 GLY A O 1
ATOM 589 N N . SER A 1 75 ? 4.837 -0.471 5.562 1.00 85.81 75 SER A N 1
ATOM 590 C CA . SER A 1 75 ? 4.492 0.773 4.860 1.00 85.81 75 SER A CA 1
ATOM 591 C C . SER A 1 75 ? 3.040 0.735 4.376 1.00 85.81 75 SER A C 1
ATOM 593 O O . SER A 1 75 ? 2.585 -0.279 3.843 1.00 85.81 75 SER A O 1
ATOM 595 N N . GLU A 1 76 ? 2.301 1.821 4.582 1.00 86.31 76 GLU A N 1
ATOM 596 C CA . GLU A 1 76 ? 0.879 1.931 4.240 1.00 86.31 76 GLU A CA 1
ATOM 597 C C . GLU A 1 76 ? 0.658 2.108 2.735 1.00 86.31 76 GLU A C 1
ATOM 599 O O . GLU A 1 76 ? 1.354 2.876 2.074 1.00 86.31 76 GLU A O 1
ATOM 604 N N . CYS A 1 77 ? -0.312 1.374 2.189 1.00 87.94 77 CYS A N 1
ATOM 605 C CA . CYS A 1 77 ? -0.734 1.499 0.798 1.00 87.94 77 CYS A CA 1
ATOM 606 C C . CYS A 1 77 ? -1.964 2.405 0.664 1.00 87.94 77 CYS A C 1
ATOM 608 O O . CYS A 1 77 ? -2.655 2.692 1.640 1.00 87.94 77 CYS A O 1
ATOM 610 N N . VAL A 1 78 ? -2.279 2.822 -0.560 1.00 88.56 78 VAL A N 1
ATOM 611 C CA . VAL A 1 78 ? -3.459 3.657 -0.815 1.00 88.56 78 VAL A CA 1
ATOM 612 C C . VAL A 1 78 ? -4.665 2.769 -1.095 1.00 88.56 78 VAL A C 1
ATOM 614 O O . VAL A 1 78 ? -4.634 1.984 -2.037 1.00 88.56 78 VAL A O 1
ATOM 617 N N . ILE A 1 79 ? -5.742 2.918 -0.323 1.00 88.12 79 ILE A N 1
ATOM 618 C CA . ILE A 1 79 ? -7.047 2.310 -0.621 1.00 88.12 79 ILE A CA 1
ATOM 619 C C . ILE A 1 79 ? -7.855 3.295 -1.473 1.00 88.12 79 ILE A C 1
ATOM 621 O O . ILE A 1 79 ? -7.952 4.470 -1.132 1.00 88.12 79 ILE A O 1
ATOM 625 N N . LEU A 1 80 ? -8.422 2.828 -2.587 1.00 86.56 80 LEU A N 1
ATOM 626 C CA . LEU A 1 80 ? -9.251 3.647 -3.472 1.00 86.56 80 LEU A CA 1
ATOM 627 C C . LEU A 1 80 ? -10.672 3.830 -2.907 1.00 86.56 80 LEU A C 1
ATOM 629 O O . LEU A 1 80 ? -11.226 2.928 -2.277 1.00 86.56 80 LEU A O 1
ATOM 633 N N . ASP A 1 81 ? -11.303 4.966 -3.221 1.00 81.44 81 ASP A N 1
ATOM 634 C CA . ASP A 1 81 ? -12.633 5.382 -2.724 1.00 81.44 81 ASP A CA 1
ATOM 635 C C . ASP A 1 81 ? -13.822 4.523 -3.224 1.00 81.44 81 ASP A C 1
ATOM 637 O O . ASP A 1 81 ? -14.988 4.883 -3.066 1.00 81.44 81 ASP A O 1
ATOM 641 N N . ASN A 1 82 ? -13.559 3.366 -3.831 1.00 80.75 82 ASN A N 1
ATOM 642 C CA . ASN A 1 82 ? -14.558 2.416 -4.323 1.00 80.75 82 ASN A CA 1
ATOM 643 C C . ASN A 1 82 ? -14.641 1.127 -3.482 1.00 80.75 82 ASN A C 1
ATOM 645 O O . ASN A 1 82 ? -15.156 0.107 -3.951 1.00 80.75 82 ASN A O 1
ATOM 649 N N . ALA A 1 83 ? -14.134 1.171 -2.249 1.00 81.25 83 ALA A N 1
ATOM 650 C CA . ALA A 1 83 ? -14.199 0.072 -1.297 1.00 81.25 83 ALA A CA 1
ATOM 651 C C . ALA A 1 83 ? -15.651 -0.315 -0.949 1.00 81.25 83 ALA A C 1
ATOM 653 O O . ALA A 1 83 ? -16.501 0.518 -0.637 1.00 81.25 83 ALA A O 1
ATOM 654 N N . THR A 1 84 ? -15.924 -1.616 -0.969 1.00 85.19 84 THR A N 1
ATOM 655 C CA . THR A 1 84 ? -17.200 -2.240 -0.596 1.00 85.19 84 THR A CA 1
ATOM 656 C C . THR A 1 84 ? -16.950 -3.374 0.393 1.00 85.19 84 THR A C 1
ATOM 658 O O . THR A 1 84 ? -15.809 -3.786 0.602 1.00 85.19 84 THR A O 1
ATOM 661 N N . SER A 1 85 ? -18.011 -3.941 0.972 1.00 83.44 85 SER A N 1
ATOM 662 C CA . SER A 1 85 ? -17.888 -5.064 1.912 1.00 83.44 85 SER A CA 1
ATOM 663 C C . SER A 1 85 ? -17.272 -6.331 1.309 1.00 83.44 85 SER A C 1
ATOM 665 O O . SER A 1 85 ? -16.751 -7.182 2.036 1.00 83.44 85 SER A O 1
ATOM 667 N N . SER A 1 86 ? -17.304 -6.455 -0.021 1.00 85.94 86 SER A N 1
ATOM 668 C CA . SER A 1 86 ? -16.804 -7.618 -0.753 1.00 85.94 86 SER A CA 1
ATOM 669 C C . SER A 1 86 ? -15.586 -7.355 -1.633 1.00 85.94 86 SER A C 1
ATOM 671 O O . SER A 1 86 ? -14.962 -8.309 -2.092 1.00 85.94 86 SER A O 1
ATOM 673 N N . LYS A 1 87 ? -15.251 -6.091 -1.907 1.00 90.12 87 LYS A N 1
ATOM 674 C CA . LYS A 1 87 ? -14.141 -5.726 -2.794 1.00 90.12 87 LYS A CA 1
ATOM 675 C C . LYS A 1 87 ? -13.482 -4.425 -2.357 1.00 90.12 87 LYS A C 1
ATOM 677 O O . LYS A 1 87 ? -14.179 -3.431 -2.176 1.00 90.12 87 LYS A O 1
ATOM 682 N N . ILE A 1 88 ? -12.154 -4.418 -2.290 1.00 89.88 88 ILE A N 1
ATOM 683 C CA . ILE A 1 88 ? -11.338 -3.205 -2.161 1.00 89.88 88 ILE A CA 1
ATOM 684 C C . ILE A 1 88 ? -10.294 -3.172 -3.273 1.00 89.88 88 ILE A C 1
ATOM 686 O O . ILE A 1 88 ? -9.802 -4.215 -3.709 1.00 89.88 88 ILE A O 1
ATOM 690 N N . GLN A 1 89 ? -9.975 -1.974 -3.749 1.00 90.69 89 GLN A N 1
ATOM 691 C CA . GLN A 1 89 ? -8.867 -1.755 -4.668 1.00 90.69 89 GLN A CA 1
ATOM 692 C C . GLN A 1 89 ? -7.809 -0.920 -3.972 1.00 90.69 89 GLN A C 1
ATOM 694 O O . GLN A 1 89 ? -8.135 0.054 -3.295 1.00 90.69 89 GLN A O 1
ATOM 699 N N . ILE A 1 90 ? -6.558 -1.333 -4.122 1.00 91.00 90 ILE A N 1
ATOM 700 C CA . ILE A 1 90 ? -5.421 -0.710 -3.463 1.00 91.00 90 ILE A CA 1
ATOM 701 C C . ILE A 1 90 ? -4.298 -0.437 -4.460 1.00 91.00 90 ILE A C 1
ATOM 703 O O . ILE A 1 90 ? -4.168 -1.139 -5.463 1.00 91.00 90 ILE A O 1
ATOM 707 N N . ILE A 1 91 ? -3.470 0.554 -4.152 1.00 90.69 91 ILE A N 1
ATOM 708 C CA . ILE A 1 91 ? -2.222 0.849 -4.853 1.00 90.69 91 ILE A CA 1
ATOM 709 C C . ILE A 1 91 ? -1.077 0.608 -3.860 1.00 90.69 91 ILE A C 1
ATOM 711 O O . ILE A 1 91 ? -1.018 1.310 -2.842 1.00 90.69 91 ILE A O 1
ATOM 715 N N . PRO A 1 92 ? -0.200 -0.388 -4.102 1.00 91.75 92 PRO A N 1
ATOM 716 C CA . PRO A 1 92 ? 0.955 -0.665 -3.257 1.00 91.75 92 PRO A CA 1
ATOM 717 C C . PRO A 1 92 ? 1.879 0.558 -3.132 1.00 91.75 92 PRO A C 1
ATOM 719 O O . PRO A 1 92 ? 1.951 1.364 -4.059 1.00 91.75 92 PRO A O 1
ATOM 722 N N . PRO A 1 93 ? 2.606 0.706 -2.013 1.00 90.25 93 PRO A N 1
ATOM 723 C CA . PRO A 1 93 ? 3.566 1.793 -1.854 1.00 90.25 93 PRO A CA 1
ATOM 724 C C . PRO A 1 93 ? 4.713 1.698 -2.870 1.00 90.25 93 PRO A C 1
ATOM 726 O O . PRO A 1 93 ? 5.016 0.633 -3.418 1.00 90.25 93 PRO A O 1
ATOM 729 N N . ALA A 1 94 ? 5.395 2.819 -3.102 1.00 87.44 94 ALA A N 1
ATOM 730 C CA . ALA A 1 94 ? 6.584 2.828 -3.944 1.00 87.44 94 ALA A CA 1
ATOM 731 C C . ALA A 1 94 ? 7.715 1.971 -3.336 1.00 87.44 94 ALA A C 1
ATOM 733 O O . ALA A 1 94 ? 7.823 1.799 -2.122 1.00 87.44 94 ALA A O 1
ATOM 734 N N . LEU A 1 95 ? 8.608 1.454 -4.188 1.00 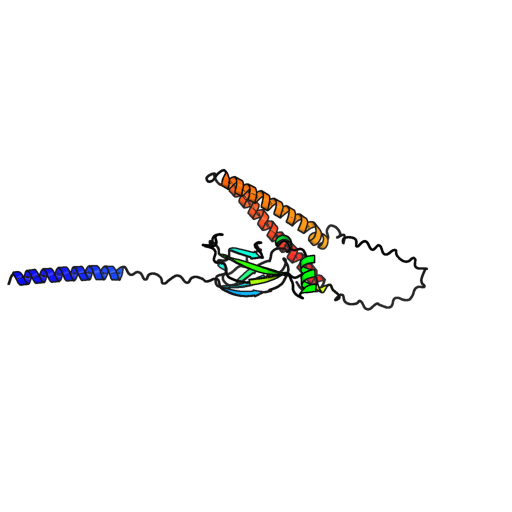86.19 95 LEU A N 1
ATOM 735 C CA . LEU A 1 95 ? 9.763 0.645 -3.761 1.00 86.19 95 LEU A CA 1
ATOM 736 C C . LEU A 1 95 ? 10.655 1.367 -2.742 1.00 86.19 95 LEU A C 1
ATOM 738 O O . LEU A 1 95 ? 11.150 0.747 -1.797 1.00 86.19 95 LEU A O 1
ATOM 742 N N . THR A 1 96 ? 10.817 2.677 -2.919 1.00 82.94 96 THR A N 1
ATOM 743 C CA . THR A 1 96 ? 11.565 3.572 -2.030 1.00 82.94 96 THR A CA 1
ATOM 744 C C . THR A 1 96 ? 11.002 3.561 -0.611 1.00 82.94 96 THR A C 1
ATOM 746 O O . THR A 1 96 ? 11.769 3.441 0.343 1.00 82.94 96 THR A O 1
ATOM 749 N N . GLU A 1 97 ? 9.676 3.554 -0.463 1.00 82.94 97 GLU A N 1
ATOM 750 C CA . GLU A 1 97 ? 8.988 3.489 0.836 1.00 82.94 97 GLU A CA 1
ATOM 751 C C . GLU A 1 97 ? 9.177 2.143 1.548 1.00 82.94 97 GLU A C 1
ATOM 753 O O . GLU A 1 97 ? 9.010 2.036 2.763 1.00 82.94 97 GLU A O 1
ATOM 758 N N . LEU A 1 98 ? 9.528 1.092 0.802 1.00 85.31 98 LEU A N 1
ATOM 759 C CA . LEU A 1 98 ? 9.856 -0.229 1.342 1.00 85.31 98 LEU A CA 1
ATOM 760 C C . LEU A 1 98 ? 11.352 -0.387 1.647 1.00 85.31 98 LEU A C 1
ATOM 762 O O . LEU A 1 98 ? 11.776 -1.438 2.152 1.00 85.31 98 LEU A O 1
ATOM 766 N N . GLY A 1 99 ? 12.154 0.633 1.334 1.00 84.06 99 GLY A N 1
ATOM 767 C CA . GLY A 1 99 ? 13.608 0.613 1.445 1.00 84.06 99 GLY A CA 1
ATOM 768 C C . GLY A 1 99 ? 14.284 -0.287 0.409 1.00 84.06 99 GLY A C 1
ATOM 769 O O . GLY A 1 99 ? 15.363 -0.810 0.685 1.00 84.06 99 GLY A O 1
ATOM 770 N N . PHE A 1 100 ? 13.644 -0.516 -0.740 1.00 85.00 100 PHE A N 1
ATOM 771 C CA . PHE A 1 100 ? 14.231 -1.246 -1.861 1.00 85.00 100 PHE A CA 1
ATOM 772 C C . PHE A 1 100 ? 14.618 -0.292 -2.989 1.00 85.00 100 PHE A C 1
ATOM 774 O O . PHE A 1 100 ? 13.947 0.711 -3.230 1.00 85.00 100 PHE A O 1
ATOM 781 N N . THR A 1 101 ? 15.682 -0.634 -3.712 1.00 84.62 101 THR A N 1
ATOM 782 C CA . THR A 1 101 ? 16.054 0.051 -4.958 1.00 84.62 101 THR A CA 1
ATOM 783 C C . THR A 1 101 ? 15.701 -0.802 -6.174 1.00 84.62 101 THR A C 1
ATOM 785 O O . THR A 1 101 ? 15.497 -2.017 -6.069 1.00 84.62 101 THR A O 1
ATOM 788 N N . ILE A 1 102 ? 15.633 -0.177 -7.351 1.00 80.06 102 ILE A N 1
ATOM 789 C CA . ILE A 1 102 ? 15.303 -0.890 -8.589 1.00 80.06 102 ILE A CA 1
ATOM 790 C C . ILE A 1 102 ? 16.398 -1.899 -8.972 1.00 80.06 102 ILE A C 1
ATOM 792 O O . ILE A 1 102 ? 16.099 -2.978 -9.479 1.00 80.06 102 ILE A O 1
ATOM 796 N N . GLU A 1 103 ? 17.663 -1.619 -8.651 1.00 81.62 103 GLU A N 1
ATOM 797 C CA . GLU A 1 103 ? 18.792 -2.521 -8.909 1.00 81.62 103 GLU A CA 1
ATOM 798 C C . GLU A 1 103 ? 18.681 -3.802 -8.081 1.00 81.62 103 GLU A C 1
ATOM 800 O O . GLU A 1 103 ? 18.991 -4.888 -8.568 1.00 81.62 103 GLU A O 1
ATOM 805 N N . GLN A 1 104 ? 18.198 -3.697 -6.839 1.00 83.75 104 GLN A N 1
ATOM 806 C CA . GLN A 1 104 ? 17.976 -4.857 -5.975 1.00 83.75 104 GLN A CA 1
ATOM 807 C C . GLN A 1 104 ? 16.869 -5.765 -6.519 1.00 83.75 104 GLN A C 1
ATOM 809 O O . GLN A 1 104 ? 17.001 -6.988 -6.464 1.00 83.75 104 GLN A O 1
ATOM 814 N N . ILE A 1 105 ? 15.800 -5.175 -7.061 1.00 84.56 105 ILE A N 1
ATOM 815 C CA . ILE A 1 105 ? 14.715 -5.910 -7.724 1.00 84.56 105 ILE A CA 1
ATOM 816 C C . ILE A 1 105 ? 15.265 -6.642 -8.952 1.00 84.56 105 ILE A C 1
ATOM 818 O O . ILE A 1 105 ? 15.110 -7.857 -9.054 1.00 84.56 105 ILE A O 1
ATOM 822 N N . ARG A 1 106 ? 15.963 -5.928 -9.846 1.00 82.75 106 ARG A N 1
ATOM 823 C CA . ARG A 1 106 ? 16.539 -6.489 -11.082 1.00 82.75 106 ARG A CA 1
ATOM 824 C C . ARG A 1 106 ? 17.516 -7.622 -10.804 1.00 82.75 106 ARG A C 1
ATOM 826 O O . ARG A 1 106 ? 17.368 -8.698 -11.369 1.00 82.75 106 ARG A O 1
ATOM 833 N N . LYS A 1 107 ? 18.442 -7.419 -9.862 1.00 83.25 107 LYS A N 1
ATOM 834 C CA . LYS A 1 107 ? 19.394 -8.452 -9.439 1.00 83.25 107 LYS A CA 1
ATOM 835 C C . LYS A 1 107 ? 18.680 -9.716 -8.961 1.00 83.25 107 LYS A C 1
ATOM 837 O O . LYS A 1 107 ? 19.087 -10.821 -9.300 1.00 83.25 107 LYS A O 1
ATOM 842 N N . LYS A 1 108 ? 17.597 -9.567 -8.194 1.00 82.88 108 LYS A N 1
ATOM 843 C CA . LYS A 1 108 ? 16.831 -10.712 -7.698 1.00 82.88 108 LYS A CA 1
ATOM 844 C C . LYS A 1 108 ? 16.066 -11.435 -8.806 1.00 82.88 108 LYS A C 1
ATOM 846 O O . LYS A 1 108 ? 16.002 -12.662 -8.774 1.00 82.88 108 LYS A O 1
ATOM 851 N N . ILE A 1 109 ? 15.535 -10.702 -9.782 1.00 81.62 109 ILE A N 1
ATOM 852 C CA . ILE A 1 109 ? 14.914 -11.288 -10.976 1.00 81.62 109 ILE A CA 1
ATOM 853 C C . ILE A 1 109 ? 15.958 -12.071 -11.779 1.00 81.62 109 ILE A C 1
ATOM 855 O O . ILE A 1 109 ? 15.694 -13.214 -12.137 1.00 81.62 109 ILE A O 1
ATOM 859 N N . ASP A 1 110 ? 17.154 -11.518 -11.988 1.00 79.50 110 ASP A N 1
ATOM 860 C CA . ASP A 1 110 ? 18.240 -12.209 -12.695 1.00 79.50 110 ASP A CA 1
ATOM 861 C C . ASP A 1 110 ? 18.704 -13.484 -11.943 1.00 79.50 110 ASP A C 1
ATOM 863 O O . ASP A 1 110 ? 19.030 -14.490 -12.570 1.00 79.50 110 ASP A O 1
ATOM 867 N N . GLU A 1 111 ? 18.704 -13.480 -10.602 1.00 81.88 111 GLU A N 1
ATOM 868 C CA . GLU A 1 111 ? 19.125 -14.625 -9.773 1.00 81.88 111 GLU A CA 1
ATOM 869 C C . GLU A 1 111 ? 18.039 -15.701 -9.588 1.00 81.88 111 GLU A C 1
ATOM 871 O O . GLU A 1 111 ? 18.345 -16.892 -9.527 1.00 81.88 111 GLU A O 1
ATOM 876 N N . THR A 1 112 ? 16.774 -15.298 -9.438 1.00 79.50 112 THR A N 1
ATOM 877 C CA . THR A 1 112 ? 15.680 -16.190 -9.003 1.00 79.50 112 THR A CA 1
ATOM 878 C C . THR A 1 112 ? 14.548 -16.331 -10.017 1.00 79.50 112 THR A C 1
ATOM 880 O O . THR A 1 112 ? 13.648 -17.145 -9.813 1.00 79.50 112 THR A O 1
ATOM 883 N N . GLY A 1 113 ? 14.567 -15.548 -11.098 1.00 75.44 113 GLY A N 1
ATOM 884 C CA . GLY A 1 113 ? 13.477 -15.457 -12.072 1.00 75.44 113 GLY A CA 1
ATOM 885 C C . GLY A 1 113 ? 12.208 -14.800 -11.520 1.00 75.44 113 GLY A C 1
ATOM 886 O O . GLY A 1 113 ? 11.173 -14.824 -12.177 1.00 75.44 113 GLY A O 1
ATOM 887 N N . SER A 1 114 ? 12.256 -14.246 -10.306 1.00 78.81 114 SER A N 1
ATOM 888 C CA . SER A 1 114 ? 11.109 -13.666 -9.614 1.00 78.81 114 SER A CA 1
ATOM 889 C C . SER A 1 114 ? 11.520 -12.406 -8.853 1.00 78.81 114 SER A C 1
ATOM 891 O O . SER A 1 114 ? 12.683 -12.220 -8.493 1.00 78.81 114 SER A O 1
ATOM 893 N N . GLY A 1 115 ? 10.560 -11.511 -8.635 1.00 83.00 115 GLY A N 1
ATOM 894 C CA . GLY A 1 115 ? 10.780 -10.243 -7.950 1.00 83.00 115 GLY A CA 1
ATOM 895 C C . GLY A 1 115 ? 11.033 -10.373 -6.443 1.00 83.00 115 GLY A C 1
ATOM 896 O O . GLY A 1 115 ? 11.329 -11.441 -5.901 1.00 83.00 115 GLY A O 1
ATOM 897 N N . ILE A 1 116 ? 10.913 -9.260 -5.717 1.00 86.88 116 ILE A N 1
ATOM 898 C CA . ILE A 1 116 ? 11.029 -9.256 -4.252 1.00 86.88 116 ILE A CA 1
ATOM 899 C C . ILE A 1 116 ? 9.648 -9.531 -3.632 1.00 86.88 116 ILE A C 1
ATOM 901 O O . ILE A 1 116 ? 8.784 -8.660 -3.705 1.00 86.88 116 ILE A O 1
ATOM 905 N N . PRO A 1 117 ? 9.419 -10.689 -2.979 1.00 89.25 117 PRO A N 1
ATOM 906 C CA . PRO A 1 117 ? 8.190 -10.925 -2.234 1.00 89.25 117 PRO A CA 1
ATOM 907 C C . PRO A 1 117 ? 8.149 -10.049 -0.981 1.00 89.25 117 PRO A C 1
ATOM 909 O O . PRO A 1 117 ? 9.138 -9.931 -0.251 1.00 89.25 117 PRO A O 1
ATOM 912 N N . VAL A 1 118 ? 6.988 -9.454 -0.734 1.00 88.56 118 VAL A N 1
ATOM 913 C CA . VAL A 1 118 ? 6.697 -8.603 0.414 1.00 88.56 118 VAL A CA 1
ATOM 914 C C . VAL A 1 118 ? 5.411 -9.075 1.079 1.00 88.56 118 VAL A C 1
ATOM 916 O O . VAL A 1 118 ? 4.391 -9.275 0.419 1.00 88.56 118 VAL A O 1
ATOM 919 N N . ASP A 1 119 ? 5.463 -9.221 2.401 1.00 86.31 119 ASP A N 1
ATOM 920 C CA . ASP A 1 119 ? 4.295 -9.573 3.200 1.00 86.31 119 ASP A CA 1
ATOM 921 C C . ASP A 1 119 ? 3.306 -8.405 3.259 1.00 86.31 119 ASP A C 1
ATOM 923 O O . ASP A 1 119 ? 3.670 -7.270 3.599 1.00 86.31 119 ASP A O 1
ATOM 927 N N . VAL A 1 120 ? 2.043 -8.720 2.981 1.00 85.44 120 VAL A N 1
ATOM 928 C CA . VAL A 1 120 ? 0.898 -7.816 3.055 1.00 85.44 120 VAL A CA 1
ATOM 929 C C . VAL A 1 120 ? 0.087 -8.142 4.306 1.00 85.44 120 VAL A C 1
ATOM 931 O O . VAL A 1 120 ? -0.287 -9.292 4.550 1.00 85.44 120 VAL A O 1
ATOM 934 N N . LYS A 1 121 ? -0.197 -7.118 5.110 1.00 83.88 121 LYS A N 1
ATOM 935 C CA . LYS A 1 121 ? -0.990 -7.210 6.341 1.00 83.88 121 LYS A CA 1
ATOM 936 C C . LYS A 1 121 ? -2.196 -6.291 6.240 1.00 83.88 121 LYS A C 1
ATOM 938 O O . LYS A 1 121 ? -2.054 -5.146 5.832 1.00 83.88 121 LYS A O 1
ATOM 943 N N . LEU A 1 122 ? -3.363 -6.766 6.662 1.00 80.31 122 LEU A N 1
ATOM 944 C CA . LEU A 1 122 ? -4.572 -5.947 6.751 1.00 80.31 122 LEU A CA 1
ATOM 945 C C . LEU A 1 122 ? -4.882 -5.659 8.217 1.00 80.31 122 LEU A C 1
ATOM 947 O O . LEU A 1 122 ? -4.842 -6.572 9.046 1.00 80.31 122 LEU A O 1
ATOM 951 N N . GLN A 1 123 ? -5.196 -4.405 8.527 1.00 77.00 123 GLN A N 1
ATOM 952 C CA . GLN A 1 123 ? -5.622 -3.969 9.851 1.00 77.00 123 GLN A CA 1
ATOM 953 C C . GLN A 1 123 ? -7.098 -3.576 9.838 1.00 77.00 123 GLN A C 1
ATOM 955 O O . GLN A 1 123 ? -7.574 -2.887 8.933 1.00 77.00 123 GLN A O 1
ATOM 960 N N . LYS A 1 124 ? -7.835 -4.023 10.860 1.00 70.81 124 LYS A N 1
ATOM 961 C CA . LYS A 1 124 ? -9.251 -3.688 11.022 1.00 70.81 124 LYS A CA 1
ATOM 962 C C . LYS A 1 124 ? -9.457 -2.324 11.680 1.00 70.81 124 LYS A C 1
ATOM 964 O O . LYS A 1 124 ? -8.792 -2.001 12.663 1.00 70.81 124 LYS A O 1
ATOM 969 N N . LYS A 1 125 ? -10.495 -1.626 11.223 1.00 61.69 125 LYS A N 1
ATOM 970 C CA . LYS A 1 125 ? -11.078 -0.422 11.809 1.00 61.69 125 LYS A CA 1
ATOM 971 C C . LYS A 1 125 ? -11.431 -0.658 13.272 1.00 61.69 125 LYS A C 1
ATOM 973 O O . LYS A 1 125 ? -12.153 -1.604 13.591 1.00 61.69 125 LYS A O 1
ATOM 978 N N . ASN A 1 126 ? -10.919 0.194 14.158 1.00 56.97 126 ASN A N 1
ATOM 979 C CA . ASN A 1 126 ? -11.034 0.072 15.623 1.00 56.97 126 ASN A CA 1
ATOM 980 C C . ASN A 1 126 ? -10.333 -1.154 16.246 1.00 56.97 126 ASN A C 1
ATOM 982 O O . ASN A 1 126 ? -10.528 -1.432 17.428 1.00 56.97 126 ASN A O 1
ATOM 986 N N . GLY A 1 127 ? -9.495 -1.875 15.493 1.00 54.50 127 GLY A N 1
ATOM 987 C CA . GLY A 1 127 ? -8.720 -3.007 16.006 1.00 54.50 127 GLY A CA 1
ATOM 988 C C . GLY A 1 127 ? -7.591 -2.598 16.953 1.00 54.50 127 GLY A C 1
ATOM 989 O O . GLY A 1 127 ? -6.995 -3.450 17.587 1.00 54.50 127 GLY A O 1
ATOM 990 N N . GLY A 1 128 ? -7.275 -1.310 17.098 1.00 46.44 128 GLY A N 1
ATOM 991 C CA . GLY A 1 128 ? -6.139 -0.856 17.904 1.00 46.44 128 GLY A CA 1
ATOM 992 C C . GLY A 1 128 ? -4.785 -1.337 17.354 1.00 46.44 128 GLY A C 1
ATOM 993 O O . GLY A 1 128 ? -4.651 -2.397 16.751 1.00 46.44 128 GLY A O 1
ATOM 994 N N . LYS A 1 129 ? -3.728 -0.555 17.578 1.00 49.41 129 LYS A N 1
ATOM 995 C CA . LYS A 1 129 ? -2.375 -0.874 17.075 1.00 49.41 129 LYS A CA 1
ATOM 996 C C . LYS A 1 129 ? -1.636 -1.903 17.951 1.00 49.41 129 LYS A C 1
ATOM 998 O O . LYS A 1 129 ? -0.480 -2.229 17.702 1.00 49.41 129 LYS A O 1
ATOM 1003 N N . THR A 1 130 ? -2.294 -2.413 18.994 1.00 46.09 130 THR A N 1
ATOM 1004 C CA . THR A 1 130 ? -1.732 -3.342 19.979 1.00 46.09 130 THR A CA 1
ATOM 1005 C C . THR A 1 130 ? -2.036 -4.809 19.643 1.00 46.09 130 THR A C 1
ATOM 1007 O O . THR A 1 130 ? -3.164 -5.109 19.256 1.00 46.09 130 THR A O 1
ATOM 1010 N N . PRO A 1 131 ? -1.098 -5.752 19.881 1.00 44.62 131 PRO A N 1
ATOM 1011 C CA . PRO A 1 131 ? -1.267 -7.187 19.584 1.00 44.62 131 PRO A CA 1
ATOM 1012 C C . PRO A 1 131 ? -2.481 -7.868 20.241 1.00 44.62 131 PRO A C 1
ATOM 1014 O O . PRO A 1 131 ? -2.861 -8.963 19.849 1.00 44.62 131 PRO A O 1
ATOM 1017 N N . LEU A 1 132 ? -3.055 -7.246 21.275 1.00 37.94 132 LEU A N 1
ATOM 1018 C CA . LEU A 1 132 ? -4.198 -7.751 22.043 1.00 37.94 132 LEU A CA 1
ATOM 1019 C C . LEU A 1 132 ? -5.559 -7.393 21.428 1.00 37.94 132 LEU A C 1
ATOM 1021 O O . LEU A 1 132 ? -6.568 -7.973 21.816 1.00 37.94 132 LEU A O 1
ATOM 1025 N N . THR A 1 133 ? -5.596 -6.440 20.498 1.00 41.62 133 THR A N 1
ATOM 1026 C CA . THR A 1 133 ? -6.831 -5.946 19.870 1.00 41.62 133 THR A CA 1
ATOM 1027 C C . THR A 1 133 ? -6.779 -6.070 18.344 1.00 41.62 133 THR A C 1
ATOM 1029 O O . THR A 1 133 ? -7.826 -6.116 17.695 1.00 41.62 133 THR A O 1
ATOM 1032 N N . SER A 1 134 ? -5.577 -6.160 17.759 1.00 42.44 134 SER A N 1
ATOM 1033 C CA . SER A 1 134 ? -5.400 -6.265 16.317 1.00 42.44 134 SER A CA 1
ATOM 1034 C C . SER A 1 134 ? -5.721 -7.677 15.823 1.00 42.44 134 SER A C 1
ATOM 1036 O O . SER A 1 134 ? -5.048 -8.659 16.133 1.00 42.44 134 SER A O 1
ATOM 1038 N N . VAL A 1 135 ? -6.768 -7.790 15.007 1.00 49.72 135 VAL A N 1
ATOM 1039 C CA . VAL A 1 135 ? -7.015 -9.009 14.231 1.00 49.72 135 VAL A CA 1
ATOM 1040 C C . VAL A 1 135 ? -6.119 -8.948 13.001 1.00 49.72 135 VAL A C 1
ATOM 1042 O O . VAL A 1 135 ? -6.479 -8.349 11.990 1.00 49.72 135 VAL A O 1
ATOM 1045 N N . LEU A 1 136 ? -4.929 -9.537 13.111 1.00 53.19 136 LEU A N 1
ATOM 1046 C CA . LEU A 1 136 ? -4.040 -9.763 11.976 1.00 53.19 136 LEU A CA 1
ATOM 1047 C C . LEU A 1 136 ? -4.586 -10.934 11.156 1.00 53.19 136 LEU A C 1
ATOM 1049 O O . LEU A 1 136 ? -4.632 -12.069 11.631 1.00 53.19 136 LEU A O 1
ATOM 1053 N N . LEU A 1 137 ? -5.012 -10.659 9.927 1.00 56.72 137 LEU A N 1
ATOM 1054 C CA . LEU A 1 137 ? -5.411 -11.702 8.984 1.00 56.72 137 LEU A CA 1
ATOM 1055 C C . LEU A 1 137 ? -4.155 -12.239 8.277 1.00 56.72 137 LEU A C 1
ATOM 1057 O O . LEU A 1 137 ? -3.352 -11.434 7.797 1.00 56.72 137 LEU A O 1
ATOM 1061 N N . PRO A 1 138 ? -3.935 -13.565 8.242 1.00 57.53 138 PRO A N 1
ATOM 1062 C CA . PRO A 1 138 ? -2.662 -14.118 7.802 1.00 57.53 138 PRO A CA 1
ATOM 1063 C C . PRO A 1 138 ? -2.465 -14.118 6.276 1.00 57.53 138 PRO A C 1
ATOM 1065 O O . PRO A 1 138 ? -3.319 -14.569 5.518 1.00 57.53 138 PRO A O 1
ATOM 1068 N N . ASN A 1 139 ? -1.240 -13.721 5.910 1.00 61.62 139 ASN A N 1
ATOM 1069 C CA . ASN A 1 139 ? -0.393 -14.200 4.810 1.00 61.62 139 ASN A CA 1
ATOM 1070 C C . ASN A 1 139 ? -0.892 -14.014 3.374 1.00 61.62 139 ASN A C 1
ATOM 1072 O O . ASN A 1 139 ? -1.108 -14.978 2.640 1.00 61.62 139 ASN A O 1
ATOM 1076 N N . ILE A 1 140 ? -0.935 -12.757 2.942 1.00 73.75 140 ILE A N 1
ATOM 1077 C CA . ILE A 1 140 ? -0.895 -12.412 1.522 1.00 73.75 140 ILE A CA 1
ATOM 1078 C C . ILE A 1 140 ? 0.518 -11.935 1.200 1.00 73.75 140 ILE A C 1
ATOM 1080 O O . ILE A 1 140 ? 1.075 -11.115 1.923 1.00 73.75 140 ILE A O 1
ATOM 1084 N N . VAL A 1 141 ? 1.102 -12.460 0.127 1.00 85.88 141 VAL A N 1
ATOM 1085 C CA . VAL A 1 141 ? 2.415 -12.040 -0.372 1.00 85.88 141 VAL A CA 1
ATOM 1086 C C . VAL A 1 141 ? 2.204 -11.353 -1.712 1.00 85.88 141 VAL A C 1
ATOM 1088 O O . VAL A 1 141 ? 1.514 -11.895 -2.576 1.00 85.88 141 VAL A O 1
ATOM 1091 N N . PHE A 1 142 ? 2.799 -10.175 -1.869 1.00 88.81 142 PHE A N 1
ATOM 1092 C CA . PHE A 1 142 ? 2.861 -9.451 -3.133 1.00 88.81 142 PHE A CA 1
ATOM 1093 C C . PHE A 1 142 ? 4.309 -9.394 -3.615 1.00 88.81 142 PHE A C 1
ATOM 1095 O O . PHE A 1 142 ? 5.207 -9.044 -2.848 1.00 88.81 142 PHE A O 1
ATOM 1102 N N . THR A 1 143 ? 4.545 -9.745 -4.874 1.00 89.12 143 THR A N 1
ATOM 1103 C CA . THR A 1 143 ? 5.884 -9.767 -5.464 1.00 89.12 143 THR A CA 1
ATOM 1104 C C . THR A 1 143 ? 6.144 -8.477 -6.224 1.00 89.12 143 THR A C 1
ATOM 1106 O O . THR A 1 143 ? 5.534 -8.220 -7.259 1.00 89.12 143 THR A O 1
ATOM 1109 N N . TYR A 1 144 ? 7.089 -7.679 -5.737 1.00 88.00 144 TYR A N 1
ATOM 1110 C CA . TYR A 1 144 ? 7.524 -6.487 -6.447 1.00 88.00 144 TYR A CA 1
ATOM 1111 C C . TYR A 1 144 ? 8.398 -6.848 -7.642 1.00 88.00 144 TYR A C 1
ATOM 1113 O O . TYR A 1 144 ? 9.466 -7.440 -7.464 1.00 88.00 144 TYR A O 1
ATOM 1121 N N . ILE A 1 145 ? 7.963 -6.455 -8.835 1.00 84.69 145 ILE A N 1
ATOM 1122 C CA . ILE A 1 145 ? 8.679 -6.654 -10.100 1.00 84.69 145 ILE A CA 1
ATOM 1123 C C . ILE A 1 145 ? 8.981 -5.309 -10.762 1.00 84.69 145 ILE A C 1
ATOM 1125 O O . ILE A 1 145 ? 8.285 -4.320 -10.538 1.00 84.69 145 ILE A O 1
ATOM 1129 N N . ASP A 1 146 ? 10.015 -5.283 -11.598 1.00 80.06 146 ASP A N 1
ATOM 1130 C CA . ASP A 1 146 ? 10.240 -4.179 -12.527 1.00 80.06 146 ASP A CA 1
ATOM 1131 C C . ASP A 1 146 ? 9.499 -4.493 -13.831 1.00 80.06 146 ASP A C 1
ATOM 1133 O O . ASP A 1 146 ? 9.994 -5.270 -14.649 1.00 80.06 146 ASP A O 1
ATOM 1137 N N . LYS A 1 147 ? 8.311 -3.905 -14.028 1.00 65.38 147 LYS A N 1
ATOM 1138 C CA . LYS A 1 147 ? 7.543 -4.048 -15.281 1.00 65.38 147 LYS A CA 1
ATOM 1139 C C . LYS A 1 147 ? 8.307 -3.541 -16.503 1.00 65.38 147 LYS A C 1
ATOM 1141 O O . LYS A 1 147 ? 8.045 -3.986 -17.614 1.00 65.38 147 LYS A O 1
ATOM 1146 N N . GLY A 1 148 ? 9.296 -2.668 -16.298 1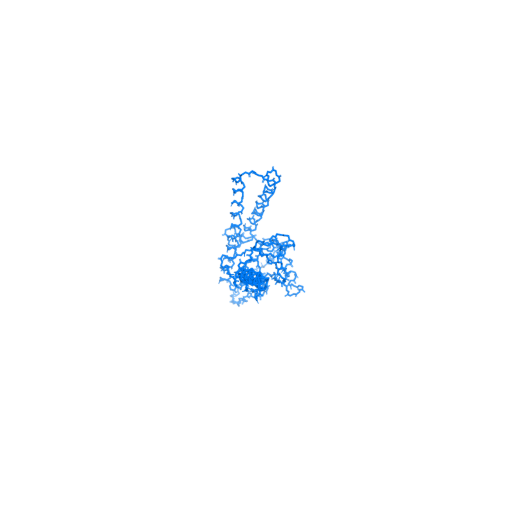.00 58.19 148 GLY A N 1
ATOM 1147 C CA . GLY A 1 148 ? 10.184 -2.231 -17.360 1.00 58.19 148 GLY A CA 1
ATOM 1148 C C . GLY A 1 148 ? 11.020 -3.374 -17.933 1.00 58.19 148 GLY A C 1
ATOM 1149 O O . GLY A 1 148 ? 11.340 -3.326 -19.109 1.00 58.19 148 GLY A O 1
ATOM 1150 N N . ALA A 1 149 ? 11.348 -4.428 -17.177 1.00 48.41 149 ALA A N 1
ATOM 1151 C CA . ALA A 1 149 ? 12.359 -5.422 -17.564 1.00 48.41 149 ALA A CA 1
ATOM 1152 C C . ALA A 1 149 ? 12.091 -6.194 -18.879 1.00 48.41 149 ALA A C 1
ATOM 1154 O O . ALA A 1 149 ? 13.025 -6.787 -19.419 1.00 48.41 149 ALA A O 1
ATOM 1155 N N . ASN A 1 150 ? 10.879 -6.126 -19.446 1.00 49.66 150 ASN A N 1
ATOM 1156 C CA . ASN A 1 150 ? 10.613 -6.556 -20.827 1.00 49.66 150 ASN A CA 1
ATOM 1157 C C . ASN A 1 150 ? 11.333 -5.699 -21.901 1.00 49.66 150 ASN A C 1
ATOM 1159 O O . ASN A 1 150 ? 11.227 -6.003 -23.087 1.00 49.66 150 ASN A O 1
ATOM 1163 N N . TRP A 1 151 ? 12.095 -4.661 -21.520 1.00 48.03 151 TRP A N 1
ATOM 1164 C CA . TRP A 1 151 ? 12.969 -3.897 -22.423 1.00 48.03 151 TRP A CA 1
ATOM 1165 C C . TRP A 1 151 ? 14.244 -4.645 -22.843 1.00 48.03 151 TRP A C 1
ATOM 1167 O O . TRP A 1 151 ? 14.890 -4.216 -23.799 1.00 48.03 151 TRP A O 1
ATOM 1177 N N . LYS A 1 152 ? 14.621 -5.757 -22.186 1.00 44.16 152 LYS A N 1
ATOM 1178 C CA . LYS A 1 152 ? 15.678 -6.644 -22.706 1.00 44.16 152 LYS A CA 1
ATOM 1179 C C . LYS A 1 152 ? 15.153 -7.343 -23.981 1.00 44.16 152 LYS A C 1
ATOM 1181 O O . LYS A 1 152 ? 14.563 -8.414 -23.906 1.00 44.16 152 LYS A O 1
ATOM 1186 N N . ASP A 1 153 ? 15.384 -6.707 -25.133 1.00 46.97 153 ASP A N 1
ATOM 1187 C CA . ASP A 1 153 ? 15.343 -7.254 -26.504 1.00 46.97 153 ASP A CA 1
ATOM 1188 C C . ASP A 1 153 ? 13.985 -7.563 -27.171 1.00 46.97 153 ASP A C 1
ATOM 1190 O O . ASP A 1 153 ? 13.874 -8.537 -27.911 1.00 46.97 153 ASP A O 1
ATOM 1194 N N . ASN A 1 154 ? 12.973 -6.698 -27.029 1.00 44.28 154 ASN A N 1
ATOM 1195 C CA . ASN A 1 154 ? 11.752 -6.773 -27.860 1.00 44.28 154 ASN A CA 1
ATOM 1196 C C . ASN A 1 154 ? 11.436 -5.502 -28.669 1.00 44.28 154 ASN A C 1
ATOM 1198 O O . ASN A 1 154 ? 10.323 -5.353 -29.174 1.00 44.28 154 ASN A O 1
ATOM 1202 N N . CYS A 1 155 ? 12.406 -4.602 -28.867 1.00 45.38 155 CYS A N 1
ATOM 1203 C CA . CYS A 1 155 ? 12.265 -3.615 -29.939 1.00 45.38 155 CYS A CA 1
ATOM 1204 C C . CYS A 1 155 ? 12.076 -4.370 -31.266 1.00 45.38 155 CYS A C 1
ATOM 1206 O O . CYS A 1 155 ? 12.875 -5.271 -31.552 1.00 45.38 155 CYS A O 1
ATOM 1208 N N . PRO A 1 156 ? 11.066 -4.026 -32.093 1.00 43.12 156 PRO A N 1
ATOM 1209 C CA . PRO A 1 156 ? 11.016 -4.518 -33.458 1.00 43.12 156 PRO A CA 1
ATOM 1210 C C . PRO A 1 156 ? 12.369 -4.198 -34.084 1.00 43.12 156 PRO A C 1
ATOM 1212 O O . PRO A 1 156 ? 12.781 -3.036 -34.108 1.00 43.12 156 PRO A O 1
ATOM 1215 N N . LYS A 1 157 ? 13.097 -5.223 -34.532 1.00 51.81 157 LYS A N 1
ATOM 1216 C CA . LYS A 1 157 ? 14.265 -4.993 -35.375 1.00 51.81 157 LYS A CA 1
ATOM 1217 C C . LYS A 1 157 ? 13.720 -4.304 -36.612 1.00 51.81 157 LYS A C 1
ATOM 1219 O O . LYS A 1 157 ? 13.019 -4.938 -37.395 1.00 51.81 157 LYS A O 1
ATOM 1224 N N . VAL A 1 158 ? 13.949 -2.999 -36.712 1.00 48.44 158 VAL A N 1
ATOM 1225 C CA . VAL A 1 158 ? 13.653 -2.241 -37.920 1.00 48.44 158 VAL A CA 1
ATOM 1226 C C . VAL A 1 158 ? 14.437 -2.953 -39.013 1.00 48.44 158 VAL A C 1
ATOM 1228 O O . VAL A 1 158 ? 15.660 -3.044 -38.921 1.00 48.44 158 VAL A O 1
ATOM 1231 N N . GLU A 1 159 ? 13.737 -3.577 -39.960 1.00 54.19 159 GLU A N 1
ATOM 1232 C CA . GLU A 1 159 ? 14.387 -4.117 -41.147 1.00 54.19 159 GLU A CA 1
ATOM 1233 C C . GLU A 1 159 ? 15.117 -2.940 -41.793 1.00 54.19 159 GLU A C 1
ATOM 1235 O O . GLU A 1 159 ? 14.486 -1.952 -42.166 1.00 54.19 159 GLU A O 1
ATOM 1240 N N . GLU A 1 160 ? 16.449 -2.999 -41.806 1.00 51.19 160 GLU A N 1
ATOM 1241 C CA . GLU A 1 160 ? 17.287 -1.968 -42.405 1.00 51.19 160 GLU A CA 1
ATOM 1242 C C . GLU A 1 160 ? 16.881 -1.831 -43.877 1.00 51.19 160 GLU A C 1
ATOM 1244 O O . GLU A 1 160 ? 17.177 -2.697 -44.706 1.00 51.19 160 GLU A O 1
ATOM 1249 N N . GLU A 1 161 ? 16.158 -0.758 -44.208 1.00 48.50 161 GLU A N 1
ATOM 1250 C CA . GLU A 1 161 ? 16.003 -0.342 -45.594 1.00 48.50 161 GLU A CA 1
ATOM 1251 C C . GLU A 1 161 ? 17.407 -0.080 -46.140 1.00 48.50 161 GLU A C 1
ATOM 1253 O O . GLU A 1 161 ? 18.181 0.696 -45.579 1.00 48.50 161 GLU A O 1
ATOM 1258 N N . ILE A 1 162 ? 17.750 -0.780 -47.220 1.00 49.94 162 ILE A N 1
ATOM 1259 C CA . ILE A 1 162 ? 19.040 -0.666 -47.895 1.00 49.94 162 ILE A CA 1
ATOM 1260 C C . ILE A 1 162 ? 19.148 0.758 -48.456 1.00 49.94 162 ILE A C 1
ATOM 1262 O O . ILE A 1 162 ? 18.682 1.034 -49.564 1.00 49.94 162 ILE A O 1
ATOM 1266 N N . GLU A 1 163 ? 19.748 1.676 -47.698 1.00 57.47 163 GLU A N 1
ATOM 1267 C CA . GLU A 1 163 ? 20.153 2.976 -48.224 1.00 57.47 163 GLU A CA 1
ATOM 1268 C C . GLU A 1 163 ? 21.310 2.789 -49.226 1.00 57.47 163 GLU A C 1
ATOM 1270 O O . GLU A 1 163 ? 22.221 1.987 -48.996 1.00 57.47 163 GLU A O 1
ATOM 1275 N N . PRO A 1 164 ? 21.294 3.496 -50.371 1.00 49.34 164 PRO A N 1
ATOM 1276 C CA . PRO A 1 164 ? 22.315 3.345 -51.400 1.00 49.34 164 PRO A CA 1
ATOM 1277 C C . PRO A 1 164 ? 23.697 3.784 -50.895 1.00 49.34 164 PRO A C 1
ATOM 1279 O O . PRO A 1 164 ? 23.857 4.877 -50.354 1.00 49.34 164 PRO A O 1
ATOM 1282 N N . GLU A 1 165 ? 24.708 2.941 -51.128 1.00 46.50 165 GLU A N 1
ATOM 1283 C CA . GLU A 1 165 ? 26.097 3.168 -50.719 1.00 46.50 165 GLU A CA 1
ATOM 1284 C C . GLU A 1 165 ? 26.653 4.500 -51.258 1.00 46.50 165 GLU A C 1
ATOM 1286 O O . GLU A 1 165 ? 26.951 4.649 -52.447 1.00 46.50 165 GLU A O 1
ATOM 1291 N N . ILE A 1 166 ? 26.856 5.470 -50.365 1.00 53.25 166 ILE A N 1
ATOM 1292 C CA . ILE A 1 166 ? 27.688 6.649 -50.622 1.00 53.25 166 ILE A CA 1
ATOM 1293 C C . ILE A 1 166 ? 29.148 6.259 -50.311 1.00 53.25 166 ILE A C 1
ATOM 1295 O O . ILE A 1 166 ? 29.406 5.689 -49.247 1.00 53.25 166 ILE A O 1
ATOM 1299 N N . PRO A 1 167 ? 30.130 6.531 -51.195 1.00 50.06 167 PRO A N 1
ATOM 1300 C CA . PRO A 1 167 ? 31.518 6.136 -50.969 1.00 50.06 167 PRO A CA 1
ATOM 1301 C C . PRO A 1 167 ? 32.087 6.755 -49.683 1.00 50.06 167 PRO A C 1
ATOM 1303 O O . PRO A 1 167 ? 32.038 7.969 -49.482 1.00 50.06 167 PRO A O 1
ATOM 1306 N N . LYS A 1 168 ? 32.640 5.885 -48.827 1.00 46.53 168 LYS A N 1
ATOM 1307 C CA . LYS A 1 168 ? 33.194 6.193 -47.500 1.00 46.53 168 LYS A CA 1
ATOM 1308 C C . LYS A 1 168 ? 34.254 7.298 -47.560 1.00 46.53 168 LYS A C 1
ATOM 1310 O O . LYS A 1 168 ? 35.324 7.107 -48.139 1.00 46.53 168 LYS A O 1
ATOM 1315 N N . ALA A 1 169 ? 33.992 8.414 -46.882 1.00 49.94 169 ALA A N 1
ATOM 1316 C CA . ALA A 1 169 ? 35.056 9.273 -46.371 1.00 49.94 169 ALA A CA 1
ATOM 1317 C C . ALA A 1 169 ? 35.881 8.483 -45.328 1.00 49.94 169 ALA A C 1
ATOM 1319 O O . ALA A 1 169 ? 35.325 7.583 -44.690 1.00 49.94 169 ALA A O 1
ATOM 1320 N N . PRO A 1 170 ? 37.190 8.756 -45.161 1.00 48.75 170 PRO A N 1
ATOM 1321 C CA . PRO A 1 170 ? 37.995 8.080 -44.149 1.00 48.75 170 PRO A CA 1
ATOM 1322 C C . PRO A 1 170 ? 37.368 8.313 -42.772 1.00 48.75 170 PRO A C 1
ATOM 1324 O O . PRO A 1 170 ? 37.219 9.452 -42.337 1.00 48.75 170 PRO A O 1
ATOM 1327 N N . ALA A 1 171 ? 36.949 7.221 -42.136 1.00 48.22 171 ALA A N 1
ATOM 1328 C CA . ALA A 1 171 ? 36.411 7.235 -40.792 1.00 48.22 171 ALA A CA 1
ATOM 1329 C C . ALA A 1 171 ? 37.553 7.556 -39.824 1.00 48.22 171 ALA A C 1
ATOM 1331 O O . ALA A 1 171 ? 38.470 6.752 -39.660 1.00 48.22 171 ALA A O 1
ATOM 1332 N N . GLU A 1 172 ? 37.502 8.726 -39.195 1.00 52.91 172 GLU A N 1
ATOM 1333 C CA . GLU A 1 172 ? 38.021 8.824 -37.837 1.00 52.91 172 GLU A CA 1
ATOM 1334 C C . GLU A 1 172 ? 37.128 7.925 -36.980 1.00 52.91 172 GLU A C 1
ATOM 1336 O O . GLU A 1 172 ? 35.898 8.024 -37.032 1.00 52.91 172 GLU A O 1
ATOM 1341 N N . GLU A 1 173 ? 37.743 6.974 -36.278 1.00 47.97 173 GLU A N 1
ATOM 1342 C CA . GLU A 1 173 ? 37.046 6.175 -35.277 1.00 47.97 173 GLU A CA 1
ATOM 1343 C C . GLU A 1 173 ? 36.398 7.155 -34.290 1.00 47.97 173 GLU A C 1
ATOM 1345 O O . GLU A 1 173 ? 37.099 8.028 -33.770 1.00 47.97 173 GLU A O 1
ATOM 1350 N N . PRO A 1 174 ? 35.076 7.090 -34.053 1.00 43.22 174 PRO A N 1
ATOM 1351 C CA . PRO A 1 174 ? 34.505 7.870 -32.975 1.00 43.22 174 PRO A CA 1
ATOM 1352 C C . PRO A 1 174 ? 35.154 7.372 -31.686 1.00 43.22 174 PRO A C 1
ATOM 1354 O O . PRO A 1 174 ? 35.060 6.185 -31.371 1.00 43.22 174 PRO A O 1
ATOM 1357 N N . ASP A 1 175 ? 35.820 8.272 -30.962 1.00 40.00 175 ASP A N 1
ATOM 1358 C CA . ASP A 1 175 ? 36.201 8.040 -29.573 1.00 40.00 175 ASP A CA 1
ATOM 1359 C C . ASP A 1 175 ? 34.926 7.629 -28.826 1.00 40.00 175 ASP A C 1
ATOM 1361 O O . ASP A 1 175 ? 34.037 8.444 -28.565 1.00 40.00 175 ASP A O 1
ATOM 1365 N N . ILE A 1 176 ? 34.797 6.332 -28.545 1.00 42.91 176 ILE A N 1
ATOM 1366 C CA . ILE A 1 176 ? 33.739 5.814 -27.689 1.00 42.91 176 ILE A CA 1
ATOM 1367 C C . ILE A 1 176 ? 34.137 6.225 -26.276 1.00 42.91 176 ILE A C 1
ATOM 1369 O O . ILE A 1 176 ? 34.920 5.551 -25.607 1.00 42.91 176 ILE A O 1
ATOM 1373 N N . ASP A 1 177 ? 33.617 7.369 -25.844 1.00 41.03 177 ASP A N 1
ATOM 1374 C CA . ASP A 1 177 ? 33.626 7.757 -24.445 1.00 41.03 177 ASP A CA 1
ATOM 1375 C C . ASP A 1 177 ? 32.781 6.736 -23.668 1.00 41.03 177 ASP A C 1
ATOM 1377 O O . ASP A 1 177 ? 31.556 6.698 -23.763 1.00 41.03 177 ASP A O 1
ATOM 1381 N N . VAL A 1 178 ? 33.467 5.854 -22.939 1.00 46.88 178 VAL A N 1
ATOM 1382 C CA . VAL A 1 178 ? 32.877 4.820 -22.076 1.00 46.88 178 VAL A CA 1
ATOM 1383 C C . VAL A 1 178 ? 32.406 5.399 -20.734 1.00 46.88 178 VAL A C 1
ATOM 1385 O O . VAL A 1 178 ? 32.182 4.654 -19.780 1.00 46.88 178 VAL A O 1
ATOM 1388 N N . SER A 1 179 ? 32.253 6.721 -20.616 1.00 45.31 179 SER A N 1
ATOM 1389 C CA . SER A 1 179 ? 31.463 7.296 -19.537 1.00 45.31 179 SER A CA 1
ATOM 1390 C C . SER A 1 179 ? 29.981 7.166 -19.891 1.00 45.31 179 SER A C 1
ATOM 1392 O O . SER A 1 179 ? 29.425 7.924 -20.680 1.00 45.31 179 SER A O 1
ATOM 1394 N N . GLU A 1 180 ? 29.326 6.151 -19.323 1.00 45.03 180 GLU A N 1
ATOM 1395 C CA . GLU A 1 180 ? 27.867 6.075 -19.258 1.00 45.03 180 GLU A CA 1
ATOM 1396 C C . GLU A 1 180 ? 27.345 7.372 -18.625 1.00 45.03 180 GLU A C 1
ATOM 1398 O O . GLU A 1 180 ? 27.320 7.546 -17.406 1.00 45.03 180 GLU A O 1
ATOM 1403 N N . GLY A 1 181 ? 26.988 8.332 -19.476 1.00 42.50 181 GLY A N 1
ATOM 1404 C CA . GLY A 1 181 ? 26.349 9.559 -19.056 1.00 42.50 181 GLY A CA 1
ATOM 1405 C C . GLY A 1 181 ? 24.989 9.210 -18.477 1.00 42.50 181 GLY A C 1
ATOM 1406 O O . GLY A 1 181 ? 24.154 8.625 -19.167 1.00 42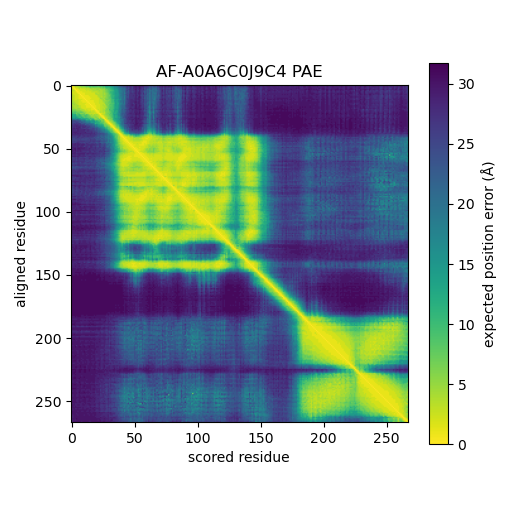.50 181 GLY A O 1
ATOM 1407 N N . GLU A 1 182 ? 24.766 9.578 -17.216 1.00 48.03 182 GLU A N 1
ATOM 1408 C CA . GLU A 1 182 ? 23.445 9.609 -16.593 1.00 48.03 182 GLU A CA 1
ATOM 1409 C C . GLU A 1 182 ? 22.431 10.134 -17.616 1.00 48.03 182 GLU A C 1
ATOM 1411 O O . GLU A 1 182 ? 22.613 11.228 -18.162 1.00 48.03 182 GLU A O 1
ATOM 1416 N N . ALA A 1 183 ? 21.404 9.341 -17.932 1.00 54.00 183 ALA A N 1
ATOM 1417 C CA . ALA A 1 183 ? 20.388 9.722 -18.902 1.00 54.00 183 ALA A CA 1
ATOM 1418 C C . ALA A 1 183 ? 19.778 11.072 -18.488 1.00 54.00 183 ALA A C 1
ATOM 1420 O O . ALA A 1 183 ? 18.991 11.162 -17.546 1.00 54.00 183 ALA A O 1
ATOM 1421 N N . LYS A 1 184 ? 20.176 12.154 -19.167 1.00 62.12 184 LYS A N 1
ATOM 1422 C CA . LYS A 1 184 ? 19.667 13.497 -18.887 1.00 62.12 184 LYS A CA 1
ATOM 1423 C C . LYS A 1 184 ? 18.283 13.618 -19.499 1.00 62.12 184 LYS A C 1
ATOM 1425 O O . LYS A 1 184 ? 18.137 13.855 -20.697 1.00 62.12 184 LYS A O 1
ATOM 1430 N N . PHE A 1 185 ? 17.259 13.453 -18.671 1.00 74.38 185 PHE A N 1
ATOM 1431 C CA . PHE A 1 185 ? 15.886 13.711 -19.080 1.00 74.38 185 PHE A CA 1
ATOM 1432 C C . PHE A 1 185 ? 15.714 15.202 -19.391 1.00 74.38 185 PHE A C 1
ATOM 1434 O O . PHE A 1 185 ? 16.178 16.069 -18.649 1.00 74.38 185 PHE A O 1
ATOM 1441 N N . LYS A 1 186 ? 15.047 15.518 -20.503 1.00 79.50 186 LYS A N 1
ATOM 1442 C CA . LYS A 1 186 ? 14.767 16.905 -20.884 1.00 79.50 186 LYS A CA 1
ATOM 1443 C C . LYS A 1 186 ? 13.715 17.497 -19.945 1.00 79.50 186 LYS A C 1
ATOM 1445 O O . LYS A 1 186 ? 12.634 16.923 -19.809 1.00 79.50 186 LYS A O 1
ATOM 1450 N N . GLU A 1 187 ? 14.009 18.652 -19.350 1.00 76.75 187 GLU A N 1
ATOM 1451 C CA . GLU A 1 187 ? 13.072 19.360 -18.469 1.00 76.75 187 GLU A CA 1
ATOM 1452 C C . GLU A 1 187 ? 11.711 19.582 -19.147 1.00 76.75 187 GLU A C 1
ATOM 1454 O O . GLU A 1 187 ? 11.634 19.931 -20.329 1.00 76.75 187 GLU A O 1
ATOM 1459 N N . GLY A 1 188 ? 10.634 19.355 -18.393 1.00 73.38 188 GLY A N 1
ATOM 1460 C CA . GLY A 1 188 ? 9.255 19.493 -18.871 1.00 73.38 188 GLY A CA 1
ATOM 1461 C C . GLY A 1 188 ? 8.702 18.294 -19.649 1.00 73.38 188 GLY A C 1
ATOM 1462 O O . GLY A 1 188 ? 7.575 18.370 -20.126 1.00 73.38 188 GLY A O 1
ATOM 1463 N N . THR A 1 189 ? 9.459 17.200 -19.784 1.00 79.25 189 THR A N 1
ATOM 1464 C CA . THR A 1 189 ? 8.940 15.928 -20.323 1.00 79.25 189 THR A CA 1
ATOM 1465 C C . THR A 1 189 ? 8.344 15.046 -19.227 1.00 79.25 189 THR A C 1
ATOM 1467 O O . THR A 1 189 ? 8.751 15.132 -18.067 1.00 79.25 189 THR A O 1
ATOM 1470 N N . ASP A 1 190 ? 7.440 14.141 -19.604 1.00 73.88 190 ASP A N 1
ATOM 1471 C CA . ASP A 1 190 ? 6.836 13.171 -18.679 1.00 73.88 190 ASP A CA 1
ATOM 1472 C C . ASP A 1 190 ? 7.889 12.272 -18.010 1.00 73.88 190 ASP A C 1
ATOM 1474 O O . ASP A 1 190 ? 7.803 11.986 -16.818 1.00 73.88 190 ASP A O 1
ATOM 1478 N N . LEU A 1 191 ? 8.953 11.902 -18.733 1.00 78.19 191 LEU A N 1
ATOM 1479 C CA . LEU A 1 191 ? 10.075 11.135 -18.176 1.00 78.19 191 LEU A CA 1
ATOM 1480 C C . LEU A 1 191 ? 10.884 11.945 -17.155 1.00 78.19 191 LEU A C 1
ATOM 1482 O O . LEU A 1 191 ? 11.253 11.422 -16.106 1.00 78.19 191 LEU A O 1
ATOM 1486 N N . TYR A 1 192 ? 11.127 13.231 -17.419 1.00 80.50 192 TYR A N 1
ATOM 1487 C CA . TYR A 1 192 ? 11.761 14.116 -16.438 1.00 80.50 192 TYR A CA 1
ATOM 1488 C C . TYR A 1 192 ? 10.892 14.275 -15.189 1.00 80.50 192 TYR A C 1
ATOM 1490 O O . TYR A 1 192 ? 11.398 14.287 -14.064 1.00 80.50 192 TYR A O 1
ATOM 1498 N N . PHE A 1 193 ? 9.574 14.354 -15.370 1.00 79.31 193 PHE A N 1
ATOM 1499 C CA . PHE A 1 193 ? 8.654 14.384 -14.248 1.00 79.31 193 PHE A CA 1
ATOM 1500 C C . PHE A 1 193 ? 8.751 13.099 -13.415 1.00 79.31 193 PHE A C 1
ATOM 1502 O O . PHE A 1 193 ? 8.978 13.187 -12.213 1.00 79.31 193 PHE A O 1
ATOM 1509 N N . LEU A 1 194 ? 8.673 11.920 -14.039 1.00 78.94 194 LEU A N 1
ATOM 1510 C CA . LEU A 1 194 ? 8.704 10.627 -13.345 1.00 78.94 194 LEU A CA 1
ATOM 1511 C C . LEU A 1 194 ? 10.037 10.321 -12.648 1.00 78.94 194 LEU A C 1
ATOM 1513 O O . LEU A 1 194 ? 10.032 9.741 -11.565 1.00 78.94 194 LEU A O 1
ATOM 1517 N N . HIS A 1 195 ? 11.169 10.682 -13.257 1.00 78.00 195 HIS A N 1
ATOM 1518 C CA . HIS A 1 195 ? 12.491 10.271 -12.771 1.00 78.00 195 HIS A CA 1
ATOM 1519 C C . HIS A 1 195 ? 13.226 11.330 -11.951 1.00 78.00 195 HIS A C 1
ATOM 1521 O O . HIS A 1 195 ? 14.148 10.982 -11.217 1.00 78.00 195 HIS A O 1
ATOM 1527 N N . VAL A 1 196 ? 12.837 12.602 -12.060 1.00 81.25 196 VAL A N 1
ATOM 1528 C CA . VAL A 1 196 ? 13.511 13.707 -11.361 1.00 81.25 196 VAL A CA 1
ATOM 1529 C C . VAL A 1 196 ? 12.532 14.442 -10.459 1.00 81.25 196 VAL A C 1
ATOM 1531 O O . VAL A 1 196 ? 12.710 14.493 -9.245 1.00 81.25 196 VAL A O 1
ATOM 1534 N N . THR A 1 197 ? 11.458 14.978 -11.039 1.00 81.12 197 THR A N 1
ATOM 1535 C CA . THR A 1 197 ? 10.564 15.892 -10.310 1.00 81.12 197 THR A CA 1
ATOM 1536 C C . THR A 1 197 ? 9.758 15.168 -9.232 1.00 81.12 197 THR A C 1
ATOM 1538 O O . THR A 1 197 ? 9.676 15.636 -8.098 1.00 81.12 197 THR A O 1
ATOM 1541 N N . LEU A 1 198 ? 9.171 14.022 -9.571 1.00 80.31 198 LEU A N 1
ATOM 1542 C CA . LEU A 1 198 ? 8.286 13.264 -8.697 1.00 80.31 198 LEU A CA 1
ATOM 1543 C C . LEU A 1 198 ? 9.030 12.674 -7.484 1.00 80.31 198 LEU A C 1
ATOM 1545 O O . LEU A 1 198 ? 8.569 12.924 -6.372 1.00 80.31 198 LEU A O 1
ATOM 1549 N N . PRO A 1 199 ? 10.203 12.022 -7.626 1.00 81.19 199 PRO A N 1
ATOM 1550 C CA . PRO A 1 199 ? 10.990 11.564 -6.476 1.00 81.19 199 PRO A CA 1
ATOM 1551 C C . PRO A 1 199 ? 11.424 12.704 -5.542 1.00 81.19 199 PRO A C 1
ATOM 1553 O O . PRO A 1 199 ? 11.360 12.577 -4.317 1.00 81.19 199 PRO A O 1
ATOM 1556 N N . ASP A 1 200 ? 11.825 13.852 -6.100 1.00 84.88 200 ASP A N 1
ATOM 1557 C CA . ASP A 1 200 ? 12.177 15.034 -5.307 1.00 84.88 200 ASP A CA 1
ATOM 1558 C C . ASP A 1 200 ? 10.974 15.579 -4.524 1.00 84.88 200 ASP A C 1
ATOM 1560 O O . ASP A 1 200 ? 11.112 16.037 -3.383 1.00 84.88 200 ASP A O 1
ATOM 1564 N N . MET A 1 201 ? 9.785 15.542 -5.129 1.00 82.19 201 MET A N 1
AT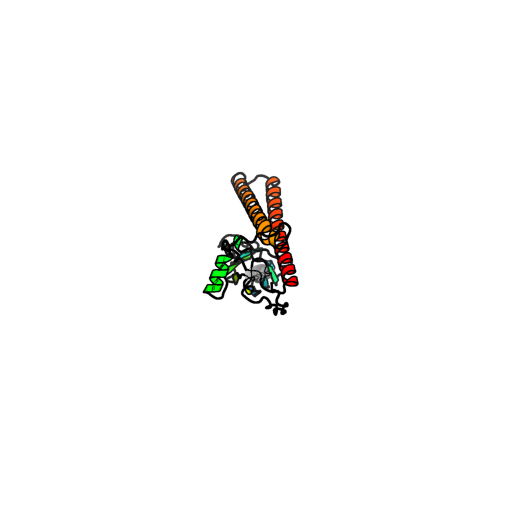OM 1565 C CA . MET A 1 201 ? 8.537 15.923 -4.476 1.00 82.19 201 MET A CA 1
ATOM 1566 C C . MET A 1 201 ? 8.138 14.931 -3.382 1.00 82.19 201 MET A C 1
ATOM 1568 O O . MET A 1 201 ? 7.800 15.379 -2.287 1.00 82.19 201 MET A O 1
ATOM 1572 N N . GLU A 1 202 ? 8.235 13.622 -3.626 1.00 81.94 202 GLU A N 1
ATOM 1573 C CA . GLU A 1 202 ? 7.983 12.570 -2.630 1.00 81.94 202 GLU A CA 1
ATOM 1574 C C . GLU A 1 202 ? 8.880 12.758 -1.402 1.00 81.94 202 GLU A C 1
ATOM 1576 O O . GLU A 1 202 ? 8.386 12.855 -0.279 1.00 81.94 202 GLU A O 1
ATOM 1581 N N . LYS A 1 203 ? 10.188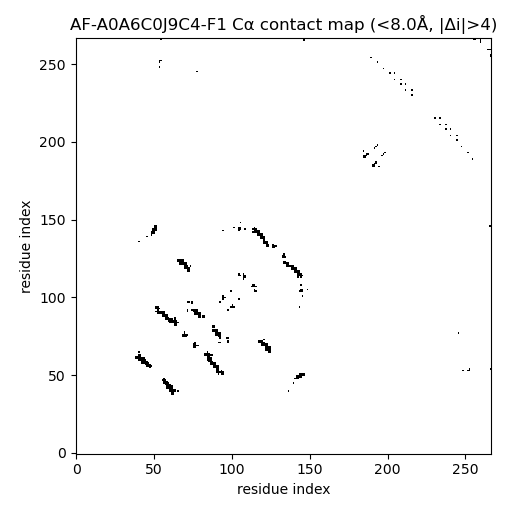 12.948 -1.608 1.00 85.50 203 LYS A N 1
ATOM 1582 C CA . LYS A 1 203 ? 11.150 13.170 -0.519 1.00 85.50 203 LYS A CA 1
ATOM 1583 C C . LYS A 1 203 ? 10.833 14.420 0.308 1.00 85.50 203 LYS A C 1
ATOM 1585 O O . LYS A 1 203 ? 10.948 14.416 1.539 1.00 85.50 203 LYS A O 1
ATOM 1590 N N . LYS A 1 204 ? 10.439 15.516 -0.352 1.00 87.19 204 LYS A N 1
ATOM 1591 C CA . LYS A 1 204 ? 9.986 16.738 0.337 1.00 87.19 204 LYS A CA 1
ATOM 1592 C C . LYS A 1 204 ? 8.718 16.473 1.145 1.00 87.19 204 LYS A C 1
ATOM 1594 O O . LYS A 1 204 ? 8.620 16.944 2.277 1.00 87.19 204 LYS A O 1
ATOM 1599 N N . LEU A 1 205 ? 7.779 15.712 0.587 1.00 83.94 205 LEU A N 1
ATOM 1600 C CA . LEU A 1 205 ? 6.525 15.364 1.243 1.00 83.94 205 LEU A CA 1
ATOM 1601 C C . LEU A 1 205 ? 6.756 14.508 2.492 1.00 83.94 205 LEU A C 1
ATOM 1603 O O . LEU A 1 205 ? 6.232 14.836 3.552 1.00 83.94 205 LEU A O 1
ATOM 1607 N N . GLU A 1 206 ? 7.590 13.472 2.397 1.00 83.12 206 GLU A N 1
ATOM 1608 C CA . GLU A 1 206 ? 7.974 12.623 3.531 1.00 83.12 206 GLU A CA 1
ATOM 1609 C C . GLU A 1 206 ? 8.623 13.441 4.647 1.00 83.12 206 GLU A C 1
ATOM 1611 O O . GLU A 1 206 ? 8.280 13.294 5.819 1.00 83.12 206 GLU A O 1
ATOM 1616 N N . THR A 1 207 ? 9.514 14.368 4.284 1.00 90.75 207 THR A N 1
ATOM 1617 C CA . THR A 1 207 ? 10.150 15.268 5.253 1.00 90.75 207 THR A CA 1
ATOM 1618 C C . THR A 1 207 ? 9.109 16.114 5.992 1.00 90.75 207 THR A C 1
ATOM 1620 O O . THR A 1 207 ? 9.186 16.255 7.212 1.00 90.75 207 THR A O 1
ATOM 1623 N N . LEU A 1 208 ? 8.116 16.654 5.277 1.00 87.44 208 LEU A N 1
ATOM 1624 C CA . LEU A 1 208 ? 7.035 17.441 5.876 1.00 87.44 208 LEU A CA 1
ATOM 1625 C C . LEU A 1 208 ? 6.128 16.587 6.770 1.00 87.44 208 LEU A C 1
ATOM 1627 O O . LEU A 1 208 ? 5.797 17.014 7.874 1.00 87.44 208 LEU A O 1
ATOM 1631 N N . ILE A 1 209 ? 5.755 15.384 6.330 1.00 82.94 209 ILE A N 1
ATOM 1632 C CA . ILE A 1 209 ? 4.940 14.448 7.118 1.00 82.94 209 ILE A CA 1
ATOM 1633 C C . ILE A 1 209 ? 5.660 14.084 8.422 1.00 82.94 209 ILE A C 1
ATOM 1635 O O . ILE A 1 209 ? 5.051 14.154 9.491 1.00 82.94 209 ILE A O 1
ATOM 1639 N N . ASN A 1 210 ? 6.960 13.787 8.363 1.00 84.88 210 ASN A N 1
ATOM 1640 C CA . ASN A 1 210 ? 7.763 13.471 9.545 1.00 84.88 210 ASN A CA 1
ATOM 1641 C C . ASN A 1 210 ? 7.830 14.661 10.514 1.00 84.88 210 ASN A C 1
ATOM 1643 O O . ASN A 1 210 ? 7.505 14.514 11.688 1.00 84.88 210 ASN A O 1
ATOM 1647 N N . GLN A 1 211 ? 8.123 15.869 10.018 1.00 86.12 211 GLN A N 1
ATOM 1648 C CA . GLN A 1 211 ? 8.142 17.082 10.849 1.00 86.12 211 GLN A CA 1
ATOM 1649 C C . GLN A 1 211 ? 6.799 17.362 11.537 1.00 86.12 211 GLN A C 1
ATOM 1651 O O . GLN A 1 211 ? 6.758 17.842 12.672 1.00 86.12 211 GLN A O 1
ATOM 1656 N N . MET A 1 212 ? 5.690 17.111 10.842 1.00 81.50 212 MET A N 1
ATOM 1657 C CA . MET A 1 212 ? 4.346 17.305 11.384 1.00 81.50 212 MET A CA 1
ATOM 1658 C C . MET A 1 212 ? 3.999 16.238 12.420 1.00 81.50 212 MET A C 1
ATOM 1660 O O . MET A 1 212 ? 3.393 16.560 13.442 1.00 81.50 212 MET A O 1
ATOM 1664 N N . THR A 1 213 ? 4.432 15.000 12.188 1.00 83.06 213 THR A N 1
ATOM 1665 C CA . THR A 1 213 ? 4.272 13.879 13.121 1.00 83.06 213 THR A CA 1
ATOM 1666 C C . THR A 1 213 ? 5.041 14.138 14.415 1.00 83.06 213 THR A C 1
ATOM 1668 O O . THR A 1 213 ? 4.445 14.079 15.489 1.00 83.06 213 THR A O 1
ATOM 1671 N N . ASP A 1 214 ? 6.306 14.554 14.321 1.00 86.62 214 ASP A N 1
ATOM 1672 C CA . ASP A 1 214 ? 7.146 14.892 15.477 1.00 86.62 214 ASP A CA 1
ATOM 1673 C C . ASP A 1 214 ? 6.514 16.005 16.327 1.00 86.62 214 ASP A C 1
ATOM 1675 O O . ASP A 1 214 ? 6.404 15.894 17.551 1.00 86.62 214 ASP A O 1
ATOM 1679 N N . LYS A 1 215 ? 6.013 17.067 15.678 1.00 83.44 215 LYS A N 1
ATOM 1680 C CA . LYS A 1 215 ? 5.292 18.156 16.361 1.00 83.44 215 LYS A CA 1
ATOM 1681 C C . LYS A 1 215 ? 4.019 17.670 17.047 1.00 83.44 215 LYS A C 1
ATOM 1683 O O . LYS A 1 215 ? 3.680 18.153 18.127 1.00 83.44 215 LYS A O 1
ATOM 1688 N N . LEU A 1 216 ? 3.299 16.733 16.432 1.00 79.06 216 LEU A N 1
ATOM 1689 C CA . LEU A 1 216 ? 2.080 16.155 16.993 1.00 79.06 216 LEU A CA 1
ATOM 1690 C C . LEU A 1 216 ? 2.396 15.351 18.263 1.00 79.06 216 LEU A C 1
ATOM 1692 O O . LEU A 1 216 ? 1.672 15.453 19.257 1.00 79.06 216 LEU A O 1
ATOM 1696 N N . GLU A 1 217 ? 3.480 14.578 18.252 1.00 82.06 217 GLU A N 1
ATOM 1697 C CA . GLU A 1 217 ? 3.950 13.827 19.418 1.00 82.06 217 GLU A CA 1
ATOM 1698 C C . GLU A 1 217 ? 4.443 14.740 20.546 1.00 82.06 217 GLU A C 1
ATOM 1700 O O . GLU A 1 217 ? 4.071 14.540 21.707 1.00 82.06 217 GLU A O 1
ATOM 1705 N N . GLU A 1 218 ? 5.204 15.786 20.217 1.00 82.25 218 GLU A N 1
ATOM 1706 C CA . GLU A 1 218 ? 5.660 16.785 21.187 1.00 82.25 218 GLU A CA 1
ATOM 1707 C C . GLU A 1 218 ? 4.475 17.486 21.871 1.00 82.25 218 GLU A C 1
ATOM 1709 O O . GLU A 1 218 ? 4.428 17.601 23.100 1.00 82.25 218 GLU A O 1
ATOM 1714 N N . GLN A 1 219 ? 3.466 17.890 21.095 1.00 74.00 219 GLN A N 1
ATOM 1715 C CA . GLN A 1 219 ? 2.254 18.508 21.635 1.00 74.00 219 GLN A CA 1
ATOM 1716 C C . GLN A 1 219 ? 1.459 17.552 22.531 1.00 74.00 219 GLN A C 1
ATOM 1718 O O . GLN A 1 219 ? 1.024 17.954 23.611 1.00 74.00 219 GLN A O 1
ATOM 1723 N N . LYS A 1 220 ? 1.311 16.279 22.133 1.00 72.31 220 LYS A N 1
ATOM 1724 C CA . LYS A 1 220 ? 0.661 15.247 22.963 1.00 72.31 220 LYS A CA 1
ATOM 1725 C C . LYS A 1 220 ? 1.358 15.069 24.312 1.00 72.31 220 LYS A C 1
ATOM 1727 O O . LYS A 1 220 ? 0.683 14.859 25.316 1.00 72.31 220 LYS A O 1
ATOM 1732 N N . LYS A 1 221 ? 2.691 15.146 24.338 1.00 77.88 221 LYS A N 1
ATOM 1733 C CA . LYS A 1 221 ? 3.491 14.993 25.559 1.00 77.88 221 LYS A CA 1
ATOM 1734 C C . LYS A 1 221 ? 3.375 16.201 26.490 1.00 77.88 221 LYS A C 1
ATOM 1736 O O . LYS A 1 221 ? 3.326 16.027 27.704 1.00 77.88 221 LYS A O 1
ATOM 1741 N N . ASN A 1 222 ? 3.339 17.407 25.927 1.00 72.69 222 ASN A N 1
ATOM 1742 C CA . ASN A 1 222 ? 3.405 18.646 26.699 1.00 72.69 222 ASN A CA 1
ATOM 1743 C C . ASN A 1 222 ? 2.036 19.156 27.173 1.00 72.69 222 ASN A C 1
ATOM 1745 O O . ASN A 1 222 ? 1.995 19.969 28.094 1.00 72.69 222 ASN A O 1
ATOM 1749 N N . ASN A 1 223 ? 0.921 18.716 26.573 1.00 67.56 223 ASN A N 1
ATOM 1750 C CA . ASN A 1 223 ? -0.404 19.194 26.974 1.00 67.56 223 ASN A CA 1
ATOM 1751 C C . ASN A 1 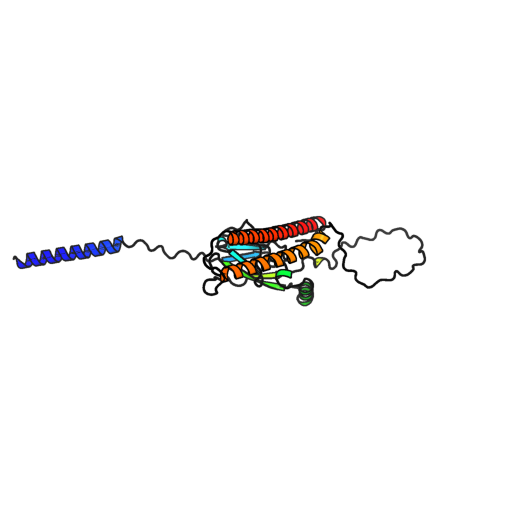223 ? -1.531 18.176 26.679 1.00 67.56 223 ASN A C 1
ATOM 1753 O O . ASN A 1 223 ? -2.127 18.209 25.601 1.00 67.56 223 ASN A O 1
ATOM 1757 N N . PRO A 1 224 ? -1.856 17.269 27.621 1.00 64.88 224 PRO A N 1
ATOM 1758 C CA . PRO A 1 224 ? -2.870 16.232 27.406 1.00 64.88 224 PRO A CA 1
ATOM 1759 C C . PRO A 1 224 ? -4.315 16.761 27.309 1.00 64.88 224 PRO A C 1
ATOM 1761 O O . PRO A 1 224 ? -5.165 16.052 26.774 1.00 64.88 224 PRO A O 1
ATOM 1764 N N . GLU A 1 225 ? -4.597 17.989 27.768 1.00 61.09 225 GLU A N 1
ATOM 1765 C CA . GLU A 1 225 ? -5.959 18.560 27.832 1.00 61.09 225 GLU A CA 1
ATOM 1766 C C . GLU A 1 225 ? -6.165 19.874 27.045 1.00 61.09 225 GLU A C 1
ATOM 1768 O O . GLU A 1 225 ? -7.260 20.432 27.085 1.00 61.09 225 GLU A O 1
ATOM 1773 N N . LEU A 1 226 ? -5.173 20.395 26.305 1.00 52.56 226 LEU A N 1
ATOM 1774 C CA . LEU A 1 226 ? -5.340 21.695 25.636 1.00 52.56 226 LEU A CA 1
ATOM 1775 C C . LEU A 1 226 ? -6.073 21.609 24.285 1.00 52.56 226 LEU A C 1
ATOM 1777 O O . LEU A 1 226 ? -5.833 20.742 23.444 1.00 52.56 226 LEU A O 1
ATOM 1781 N N . GLU A 1 227 ? -6.975 22.567 24.103 1.00 57.94 227 GLU A N 1
ATOM 1782 C CA . GLU A 1 227 ? -8.127 22.528 23.215 1.00 57.94 227 GLU A CA 1
ATOM 1783 C C . GLU A 1 227 ? -7.798 22.838 21.739 1.00 57.94 227 GLU A C 1
ATOM 1785 O O . GLU A 1 227 ? -7.581 23.972 21.315 1.00 57.94 227 GLU A O 1
ATOM 1790 N N . ASN A 1 228 ? -7.851 21.770 20.947 1.00 62.94 228 ASN A N 1
ATOM 1791 C CA . ASN A 1 228 ? -8.463 21.648 19.622 1.00 62.94 228 ASN A CA 1
ATOM 1792 C C . ASN A 1 228 ? -7.923 22.465 18.433 1.00 62.94 228 ASN A C 1
ATOM 1794 O O . ASN A 1 228 ? -7.648 21.845 17.415 1.00 62.94 228 ASN A O 1
ATOM 1798 N N . ALA A 1 229 ? -7.749 23.786 18.464 1.00 61.16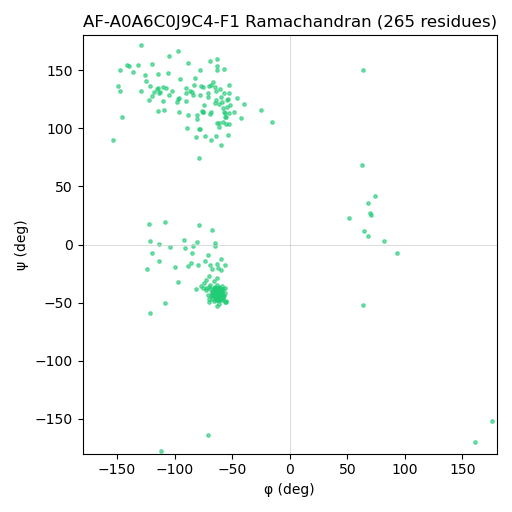 229 ALA A N 1
ATOM 1799 C CA . ALA A 1 229 ? -7.605 24.551 17.210 1.00 61.16 229 ALA A CA 1
ATOM 1800 C C . ALA A 1 229 ? -6.284 24.304 16.452 1.00 61.16 229 ALA A C 1
ATOM 1802 O O . ALA A 1 229 ? -6.303 24.018 15.254 1.00 61.16 229 ALA A O 1
ATOM 1803 N N . ASP A 1 230 ? -5.139 24.382 17.131 1.00 65.69 230 ASP A N 1
ATOM 1804 C CA . ASP A 1 230 ? -3.837 24.196 16.474 1.00 65.69 230 ASP A CA 1
ATOM 1805 C C . ASP A 1 230 ? -3.563 22.725 16.150 1.00 65.69 230 ASP A C 1
ATOM 1807 O O . ASP A 1 230 ? -3.014 22.419 15.094 1.00 65.69 230 ASP A O 1
ATOM 1811 N N . LYS A 1 231 ? -4.044 21.805 16.993 1.00 69.25 231 LYS A N 1
ATOM 1812 C CA . LYS A 1 231 ? -4.024 20.362 16.722 1.00 69.25 231 LYS A CA 1
ATOM 1813 C C . LYS A 1 231 ? -4.909 20.002 15.527 1.00 69.25 231 LYS A C 1
ATOM 1815 O O . LYS A 1 231 ? -4.497 19.206 14.694 1.00 69.25 231 LYS A O 1
ATOM 1820 N N . LEU A 1 232 ? -6.099 20.596 15.416 1.00 70.12 232 LEU A N 1
ATOM 1821 C CA . LEU A 1 232 ? -6.985 20.414 14.264 1.00 70.12 232 LEU A CA 1
ATOM 1822 C C . LEU A 1 232 ? -6.349 20.962 12.991 1.00 70.12 232 LEU A C 1
ATOM 1824 O O . LEU A 1 232 ? -6.377 20.271 11.984 1.00 70.12 232 LEU A O 1
ATOM 1828 N N . LYS A 1 233 ? -5.727 22.148 13.033 1.00 74.44 233 LYS A N 1
ATOM 1829 C CA . LYS A 1 233 ? -4.975 22.679 11.884 1.00 74.44 233 LYS A CA 1
ATOM 1830 C C . LYS A 1 233 ? -3.838 21.746 11.480 1.00 74.44 233 LYS A C 1
ATOM 1832 O O . LYS A 1 233 ? -3.686 21.477 10.297 1.00 74.44 233 LYS A O 1
ATOM 1837 N N . LEU A 1 234 ? -3.080 21.234 12.454 1.00 76.81 234 LEU A N 1
ATOM 1838 C CA . LEU A 1 234 ? -1.983 20.292 12.228 1.00 76.81 234 LEU A CA 1
ATOM 1839 C C . LEU A 1 234 ? -2.489 18.996 11.567 1.00 76.81 234 LEU A C 1
ATOM 1841 O O . LEU A 1 234 ? -1.938 18.569 10.554 1.00 76.81 234 LEU A O 1
ATOM 1845 N N . ILE A 1 235 ? -3.576 18.418 12.088 1.00 76.38 235 ILE A N 1
ATOM 1846 C CA . ILE A 1 235 ? -4.233 17.231 11.520 1.00 76.38 235 ILE A CA 1
ATOM 1847 C C . ILE A 1 235 ? -4.752 17.524 10.108 1.00 76.38 235 ILE A C 1
ATOM 1849 O O . ILE A 1 235 ? -4.431 16.787 9.188 1.00 76.38 235 ILE A O 1
ATOM 1853 N N . GLN A 1 236 ? -5.455 18.637 9.896 1.00 79.81 236 GLN A N 1
ATOM 1854 C CA . GLN A 1 236 ? -5.957 19.037 8.576 1.00 79.81 236 GLN A CA 1
ATOM 1855 C C . GLN A 1 236 ? -4.834 19.207 7.550 1.00 79.81 236 GLN A C 1
ATOM 1857 O O . GLN A 1 236 ? -4.984 18.823 6.390 1.00 79.81 236 GLN A O 1
ATOM 1862 N N . SER A 1 237 ? -3.696 19.776 7.952 1.00 79.06 237 SER A N 1
ATOM 1863 C CA . SER A 1 237 ? -2.532 19.864 7.070 1.00 79.06 237 SER A CA 1
ATOM 1864 C C . SER A 1 237 ? -1.902 18.501 6.797 1.00 79.06 237 SER A C 1
ATOM 1866 O O . SER A 1 237 ? -1.473 18.269 5.673 1.00 79.06 237 SER A O 1
ATOM 1868 N N . MET A 1 238 ? -1.892 17.586 7.768 1.00 80.94 238 MET A N 1
ATOM 1869 C CA . MET A 1 238 ? -1.422 16.217 7.556 1.00 80.94 238 MET A CA 1
ATOM 1870 C C . MET A 1 238 ? -2.339 15.464 6.583 1.00 80.94 238 MET A C 1
ATOM 1872 O O . MET A 1 238 ? -1.842 14.880 5.625 1.00 80.94 238 MET A O 1
ATOM 1876 N N . ASP A 1 239 ? -3.659 15.572 6.745 1.00 77.44 239 ASP A N 1
ATOM 1877 C CA . ASP A 1 239 ? -4.647 15.006 5.818 1.00 77.44 239 ASP A CA 1
ATOM 1878 C C . ASP A 1 239 ? -4.482 15.583 4.406 1.00 77.44 239 ASP A C 1
ATOM 1880 O O . ASP A 1 239 ? -4.550 14.860 3.413 1.00 77.44 239 ASP A O 1
ATOM 1884 N N . SER A 1 240 ? -4.204 16.887 4.301 1.00 79.38 240 SER A N 1
ATOM 1885 C CA . SER A 1 240 ? -3.937 17.543 3.016 1.00 79.38 240 SER A CA 1
ATOM 1886 C C . SER A 1 240 ? -2.661 17.014 2.355 1.00 79.38 240 SER A C 1
ATOM 1888 O O . SER A 1 240 ? -2.642 16.817 1.142 1.00 79.38 240 SER A O 1
ATOM 1890 N N . LEU A 1 241 ? -1.603 16.759 3.134 1.00 80.94 241 LEU A N 1
ATOM 1891 C CA . LEU A 1 241 ? -0.360 16.166 2.631 1.00 80.94 241 LEU A CA 1
ATOM 1892 C C . LEU A 1 241 ? -0.564 14.712 2.195 1.00 80.94 241 LEU A C 1
ATOM 1894 O O . LEU A 1 241 ? -0.079 14.327 1.134 1.00 80.94 241 LEU A O 1
ATOM 1898 N N . LEU A 1 242 ? -1.313 13.918 2.963 1.00 75.38 242 LEU A N 1
ATOM 1899 C CA . LEU A 1 242 ? -1.658 12.543 2.594 1.00 75.38 242 LEU A CA 1
ATOM 1900 C C . LEU A 1 242 ? -2.486 12.503 1.309 1.00 75.38 242 LEU A C 1
ATOM 1902 O O . LEU A 1 242 ? -2.187 11.719 0.411 1.00 75.38 242 LEU A O 1
ATOM 1906 N N . LYS A 1 243 ? -3.462 13.403 1.168 1.00 78.00 243 LYS A N 1
ATOM 1907 C CA . LYS A 1 243 ? -4.235 13.542 -0.068 1.00 78.00 243 LYS A CA 1
ATOM 1908 C C . LYS A 1 243 ? -3.356 13.935 -1.253 1.00 78.00 243 LYS A C 1
ATOM 1910 O O . LYS A 1 243 ? -3.465 13.345 -2.320 1.00 78.00 243 LYS A O 1
ATOM 1915 N N . TYR A 1 244 ? -2.430 14.869 -1.055 1.00 75.56 244 TYR A N 1
ATOM 1916 C CA . TYR A 1 244 ? -1.473 15.235 -2.096 1.00 75.56 244 TYR A CA 1
ATOM 1917 C C . TYR A 1 244 ? -0.593 14.047 -2.519 1.00 75.56 244 TYR A C 1
ATOM 1919 O O . TYR A 1 244 ? -0.339 13.862 -3.707 1.00 75.56 244 TYR A O 1
ATOM 1927 N N . LYS A 1 245 ? -0.177 13.197 -1.569 1.00 76.62 245 LYS A N 1
ATOM 1928 C CA . LYS A 1 245 ? 0.526 11.937 -1.865 1.00 76.62 245 LYS A CA 1
ATOM 1929 C C . LYS A 1 245 ? -0.318 11.019 -2.756 1.00 76.62 245 LYS A C 1
ATOM 1931 O O . LYS A 1 245 ? 0.188 10.472 -3.732 1.00 76.62 245 LYS A O 1
ATOM 1936 N N . GLN A 1 246 ? -1.605 10.869 -2.440 1.00 75.44 246 GLN A N 1
ATOM 1937 C CA . GLN A 1 246 ? -2.535 10.062 -3.236 1.00 75.44 246 GLN A CA 1
ATOM 1938 C C . GLN A 1 246 ? -2.684 10.610 -4.658 1.00 75.44 246 GLN A C 1
ATOM 1940 O O . GLN A 1 246 ? -2.564 9.850 -5.618 1.00 75.44 246 GLN A O 1
ATOM 1945 N N . ASP A 1 247 ? -2.875 11.923 -4.800 1.00 74.69 247 ASP A N 1
ATOM 1946 C CA . ASP A 1 247 ? -3.003 12.583 -6.101 1.00 74.69 247 ASP A CA 1
ATOM 1947 C C . ASP A 1 247 ? -1.740 12.387 -6.959 1.00 74.69 247 ASP A C 1
ATOM 1949 O O . ASP A 1 247 ? -1.836 12.124 -8.159 1.00 74.69 247 ASP A O 1
ATOM 1953 N N . MET A 1 248 ? -0.552 12.435 -6.346 1.00 75.81 248 MET A N 1
ATOM 1954 C CA . MET A 1 248 ? 0.722 12.167 -7.023 1.00 75.81 248 MET A CA 1
ATOM 1955 C C . MET A 1 248 ? 0.838 10.719 -7.507 1.00 75.81 248 MET A C 1
ATOM 1957 O O . MET A 1 248 ? 1.266 10.484 -8.638 1.00 75.81 248 MET A O 1
ATOM 1961 N N . ASN A 1 249 ? 0.404 9.751 -6.698 1.00 73.31 249 ASN A N 1
ATOM 1962 C CA . ASN A 1 249 ? 0.382 8.341 -7.096 1.00 73.31 249 ASN A CA 1
ATOM 1963 C C . ASN A 1 249 ? -0.589 8.095 -8.261 1.00 73.31 249 ASN A C 1
ATOM 1965 O O . ASN A 1 249 ? -0.260 7.374 -9.204 1.00 73.31 249 ASN A O 1
ATOM 1969 N N . ILE A 1 250 ? -1.760 8.740 -8.241 1.00 76.19 250 ILE A N 1
ATOM 1970 C CA . ILE A 1 250 ? -2.726 8.695 -9.349 1.00 76.19 250 ILE A CA 1
ATOM 1971 C C . ILE A 1 250 ? -2.129 9.322 -10.613 1.00 76.19 250 ILE A C 1
ATOM 1973 O O . ILE A 1 250 ? -2.248 8.759 -11.701 1.00 76.19 250 ILE A O 1
ATOM 1977 N N . LEU A 1 251 ? -1.470 10.476 -10.490 1.00 78.06 251 LEU A N 1
ATOM 1978 C CA . LEU A 1 251 ? -0.837 11.146 -11.622 1.00 78.06 251 LEU A CA 1
ATOM 1979 C C . LEU A 1 251 ? 0.261 10.273 -12.236 1.00 78.06 251 LEU A C 1
ATOM 1981 O O . LEU A 1 251 ? 0.293 10.103 -13.452 1.00 78.06 251 LEU A O 1
ATOM 1985 N N . ARG A 1 252 ? 1.103 9.657 -11.401 1.00 80.88 252 ARG A N 1
ATOM 1986 C CA . ARG A 1 252 ? 2.110 8.684 -11.833 1.00 80.88 252 ARG A CA 1
ATOM 1987 C C . ARG A 1 252 ? 1.485 7.539 -12.624 1.00 80.88 252 ARG A C 1
ATOM 1989 O O . ARG A 1 252 ? 1.962 7.235 -13.714 1.00 80.88 252 ARG A O 1
ATOM 1996 N N . TYR A 1 253 ? 0.415 6.938 -12.106 1.00 78.56 253 TYR A N 1
ATOM 1997 C CA . TYR A 1 253 ? -0.313 5.878 -12.805 1.00 78.56 253 TYR A CA 1
ATOM 1998 C C . TYR A 1 253 ? -0.831 6.343 -14.170 1.00 78.56 253 TYR A C 1
ATOM 2000 O O . TYR A 1 253 ? -0.623 5.657 -15.164 1.00 78.56 253 TYR A O 1
ATOM 2008 N N . ASN A 1 254 ? -1.452 7.522 -14.242 1.00 76.44 254 ASN A N 1
ATOM 2009 C CA . ASN A 1 254 ? -1.983 8.053 -15.498 1.00 76.44 254 ASN A CA 1
ATOM 2010 C C . ASN A 1 254 ? -0.881 8.311 -16.533 1.00 76.44 254 ASN A C 1
ATOM 2012 O O . ASN A 1 254 ? -1.078 8.025 -17.709 1.00 76.44 254 ASN A O 1
ATOM 2016 N N . ILE A 1 255 ? 0.279 8.819 -16.105 1.00 76.00 255 ILE A N 1
ATOM 2017 C CA . ILE A 1 255 ? 1.422 9.030 -17.001 1.00 76.00 255 ILE A CA 1
ATOM 2018 C C . ILE A 1 255 ? 1.941 7.688 -17.514 1.00 76.00 255 ILE A C 1
ATOM 2020 O O . ILE A 1 255 ? 2.101 7.529 -18.720 1.00 76.00 255 ILE A O 1
ATOM 2024 N N . HIS A 1 256 ? 2.153 6.707 -16.630 1.00 73.56 256 HIS A N 1
ATOM 2025 C CA . HIS A 1 256 ? 2.550 5.368 -17.063 1.00 73.56 256 HIS A CA 1
ATOM 2026 C C . HIS A 1 256 ? 1.529 4.781 -18.034 1.00 73.56 256 HIS A C 1
ATOM 2028 O O . HIS A 1 256 ? 1.930 4.298 -19.084 1.00 73.56 256 HIS A O 1
ATOM 2034 N N . LYS A 1 257 ? 0.229 4.909 -17.742 1.00 76.12 257 LYS A N 1
ATOM 2035 C CA . LYS A 1 257 ? -0.864 4.470 -18.616 1.00 76.12 257 LYS A CA 1
ATOM 2036 C C . LYS A 1 257 ? -0.801 5.070 -20.009 1.00 76.12 257 LYS A C 1
ATOM 2038 O O . LYS A 1 257 ? -0.836 4.322 -20.978 1.00 76.12 257 LYS A O 1
ATOM 2043 N N . ASN A 1 258 ? -0.645 6.383 -20.109 1.00 76.00 258 ASN A N 1
ATOM 2044 C CA . ASN A 1 258 ? -0.516 7.038 -21.406 1.00 76.00 258 ASN A CA 1
ATOM 2045 C C . ASN A 1 258 ? 0.739 6.556 -22.152 1.00 76.00 258 ASN A C 1
ATOM 2047 O O . ASN A 1 258 ? 0.672 6.275 -23.341 1.00 76.00 258 ASN A O 1
ATOM 2051 N N . LEU A 1 259 ? 1.863 6.380 -21.448 1.00 71.31 259 LEU A N 1
ATOM 2052 C CA . LEU A 1 259 ? 3.081 5.830 -22.045 1.00 71.31 259 LEU A CA 1
ATOM 2053 C C . LEU A 1 259 ? 2.887 4.374 -22.512 1.00 71.31 259 LEU A C 1
ATOM 2055 O O . LEU A 1 259 ? 3.388 3.996 -23.561 1.00 71.31 259 LEU A O 1
ATOM 2059 N N . SER A 1 260 ? 2.161 3.541 -21.774 1.00 72.44 260 SER A N 1
ATOM 2060 C CA . SER A 1 260 ? 1.799 2.188 -22.222 1.00 72.44 260 SER A CA 1
ATOM 2061 C C . SER A 1 260 ? 0.948 2.214 -23.480 1.00 72.44 260 SER A C 1
ATOM 2063 O O . SER A 1 260 ? 1.229 1.470 -24.415 1.00 72.44 260 SER A O 1
ATOM 2065 N N . ASP A 1 261 ? -0.080 3.064 -23.513 1.00 74.31 261 ASP A N 1
ATOM 2066 C CA . ASP A 1 261 ? -0.973 3.189 -24.665 1.00 74.31 261 ASP A CA 1
ATOM 2067 C C . ASP A 1 261 ? -0.197 3.649 -25.919 1.00 74.31 261 ASP A C 1
ATOM 2069 O O . ASP A 1 261 ? -0.449 3.145 -27.014 1.00 74.31 261 ASP A O 1
ATOM 2073 N N . ASP A 1 262 ? 0.792 4.535 -25.755 1.00 72.38 262 ASP A N 1
ATOM 2074 C CA . ASP A 1 262 ? 1.630 5.049 -26.847 1.00 72.38 262 ASP A CA 1
ATOM 2075 C C . ASP A 1 262 ? 2.708 4.055 -27.323 1.00 72.38 262 ASP A C 1
ATOM 2077 O O . ASP A 1 262 ? 3.027 4.011 -28.514 1.00 72.38 262 ASP A O 1
ATOM 2081 N N . TYR A 1 263 ? 3.288 3.263 -26.413 1.00 70.12 263 TYR A N 1
ATOM 2082 C CA . TYR A 1 263 ? 4.460 2.416 -26.692 1.00 70.12 263 TYR A CA 1
ATOM 2083 C C . TYR A 1 263 ? 4.185 0.902 -26.634 1.00 70.12 263 TYR A C 1
ATOM 2085 O O . TYR A 1 263 ? 5.094 0.110 -26.882 1.00 70.12 263 TYR A O 1
ATOM 2093 N N . GLY A 1 264 ? 2.951 0.481 -26.349 1.00 60.44 264 GLY A N 1
ATOM 2094 C CA . GLY A 1 264 ? 2.500 -0.909 -26.454 1.00 60.44 264 GLY A CA 1
ATOM 2095 C C . GLY A 1 264 ? 3.117 -1.880 -25.442 1.00 60.44 264 GLY A C 1
ATOM 2096 O O . GLY A 1 264 ? 3.367 -3.032 -25.797 1.00 60.44 264 GLY A O 1
ATOM 2097 N N . TYR A 1 265 ? 3.378 -1.444 -24.206 1.00 54.72 265 TYR A N 1
ATOM 2098 C CA . TYR A 1 265 ? 3.858 -2.314 -23.122 1.00 54.72 265 TYR A CA 1
ATOM 2099 C C . TYR A 1 265 ? 2.829 -2.404 -21.987 1.00 54.72 265 TYR A C 1
ATOM 2101 O O . TYR A 1 265 ? 2.304 -1.384 -21.565 1.00 54.72 265 TYR A O 1
ATOM 2109 N N . ASP A 1 266 ? 2.548 -3.609 -21.483 1.00 49.28 266 ASP A N 1
ATOM 2110 C CA . ASP A 1 266 ? 1.517 -3.821 -20.455 1.00 49.28 266 ASP A CA 1
ATOM 2111 C C . ASP A 1 266 ? 1.884 -3.181 -19.097 1.00 49.28 266 ASP A C 1
ATOM 2113 O O . ASP A 1 266 ? 3.024 -3.287 -18.627 1.00 49.28 266 ASP A O 1
ATOM 2117 N N . ILE A 1 267 ? 0.883 -2.575 -18.441 1.00 50.03 267 ILE A N 1
ATOM 2118 C CA . ILE A 1 267 ? 0.933 -2.076 -17.050 1.00 50.03 267 ILE A CA 1
ATOM 2119 C C . ILE A 1 267 ? 0.134 -2.990 -16.144 1.00 50.03 267 ILE A C 1
ATOM 2121 O O . ILE A 1 267 ? -1.037 -3.291 -16.448 1.00 50.03 267 ILE A O 1
#